Protein AF-A0A7S2EKF1-F1 (afdb_monomer_lite)

pLDDT: mean 72.88, std 24.59, range [23.84, 96.5]

Structure (mmCIF, N/CA/C/O backbone):
data_AF-A0A7S2EKF1-F1
#
_entry.id   AF-A0A7S2EKF1-F1
#
loop_
_atom_site.group_PDB
_atom_site.id
_atom_site.type_symbol
_atom_site.label_atom_id
_atom_site.label_alt_id
_atom_site.label_comp_id
_atom_site.label_asym_id
_atom_site.label_entity_id
_atom_site.label_seq_id
_atom_site.pdbx_PDB_ins_code
_atom_site.Cartn_x
_atom_site.Cartn_y
_atom_site.Cartn_z
_atom_site.occupancy
_atom_site.B_iso_or_equiv
_atom_site.auth_seq_id
_atom_site.auth_comp_id
_atom_site.auth_asym_id
_atom_site.auth_atom_id
_atom_site.pdbx_PDB_model_num
ATOM 1 N N . SER A 1 1 ? 9.593 -34.419 49.706 1.00 43.06 1 SER A N 1
ATOM 2 C CA . SER A 1 1 ? 9.096 -34.828 48.376 1.00 43.06 1 SER A CA 1
ATOM 3 C C . SER A 1 1 ? 7.795 -34.087 48.111 1.00 43.06 1 SER A C 1
ATOM 5 O O . SER A 1 1 ? 6.890 -34.151 48.929 1.00 43.06 1 SER A O 1
ATOM 7 N N . LYS A 1 2 ? 7.747 -33.276 47.048 1.00 35.19 2 LYS A N 1
ATOM 8 C CA . LYS A 1 2 ? 6.575 -32.459 46.681 1.00 35.19 2 LYS A CA 1
ATOM 9 C C . LYS A 1 2 ? 5.417 -33.359 46.216 1.00 35.19 2 LYS A C 1
ATOM 11 O O . LYS A 1 2 ? 5.696 -34.280 45.449 1.00 35.19 2 LYS A O 1
ATOM 16 N N . PRO A 1 3 ? 4.154 -33.085 46.583 1.00 31.55 3 PRO A N 1
ATOM 17 C CA . PRO A 1 3 ? 3.016 -33.652 45.878 1.00 31.55 3 PRO A CA 1
ATOM 18 C C . PRO A 1 3 ? 2.783 -32.886 44.567 1.00 31.55 3 PRO A C 1
ATOM 20 O O . PRO A 1 3 ? 2.912 -31.662 44.499 1.00 31.55 3 PRO A O 1
ATOM 23 N N . GLN A 1 4 ? 2.509 -33.654 43.516 1.00 33.31 4 GLN A N 1
ATOM 24 C CA . GLN A 1 4 ? 2.238 -33.205 42.156 1.00 33.31 4 GLN A CA 1
ATOM 25 C C . GLN A 1 4 ? 0.895 -32.472 42.088 1.00 33.31 4 GLN A C 1
ATOM 27 O O . GLN A 1 4 ? -0.108 -32.967 42.593 1.00 33.31 4 GLN A O 1
ATOM 32 N N . ASN A 1 5 ? 0.881 -31.312 41.432 1.00 31.08 5 ASN A N 1
ATOM 33 C CA . ASN A 1 5 ? -0.335 -30.576 41.116 1.00 31.08 5 ASN A CA 1
ATOM 34 C C . ASN A 1 5 ? -0.678 -30.850 39.643 1.00 31.08 5 ASN A C 1
ATOM 36 O O . ASN A 1 5 ? 0.011 -30.364 38.748 1.00 31.08 5 ASN A O 1
ATOM 40 N N . ASN A 1 6 ? -1.691 -31.685 39.408 1.00 36.31 6 ASN A N 1
ATOM 41 C CA . ASN A 1 6 ? -2.274 -31.936 38.091 1.00 36.31 6 ASN A CA 1
ATOM 42 C C . ASN A 1 6 ? -3.457 -30.978 37.911 1.00 36.31 6 ASN A C 1
ATOM 44 O O . ASN A 1 6 ? -4.503 -31.175 38.527 1.00 36.31 6 ASN A O 1
ATOM 48 N N . SER A 1 7 ? -3.311 -29.970 37.052 1.00 35.47 7 SER A N 1
ATOM 49 C CA . SER A 1 7 ? -4.440 -29.219 36.500 1.00 35.47 7 SER A CA 1
ATOM 50 C C . SER A 1 7 ? -4.580 -29.530 35.002 1.00 35.47 7 SER A C 1
ATOM 52 O O . SER A 1 7 ? -3.576 -29.562 34.282 1.00 35.47 7 SER A O 1
ATOM 54 N N . PRO A 1 8 ? -5.800 -29.804 34.504 1.00 33.09 8 PRO A N 1
ATOM 55 C CA . PRO A 1 8 ? -6.028 -30.063 33.090 1.00 33.09 8 PRO A CA 1
ATOM 56 C C . PRO A 1 8 ? -5.896 -28.769 32.278 1.00 33.09 8 PRO A C 1
ATOM 58 O O . PRO A 1 8 ? -6.446 -27.727 32.632 1.00 33.09 8 PRO A O 1
ATOM 61 N N . LYS A 1 9 ? -5.158 -28.852 31.166 1.00 32.34 9 LYS A N 1
ATOM 62 C CA . LYS A 1 9 ? -5.093 -27.817 30.130 1.00 32.34 9 LYS A CA 1
ATOM 63 C C . LYS A 1 9 ? -6.431 -27.780 29.393 1.00 32.34 9 LYS A C 1
ATOM 65 O O . LYS A 1 9 ? -6.720 -28.686 28.616 1.00 32.34 9 LYS A O 1
ATOM 70 N N . THR A 1 10 ? -7.226 -26.740 29.604 1.00 26.17 10 THR A N 1
ATOM 71 C CA . THR A 1 10 ? -8.417 -26.484 28.786 1.00 26.17 10 THR A CA 1
ATOM 72 C C . THR A 1 10 ? -7.994 -25.668 27.567 1.00 26.17 10 THR A C 1
ATOM 74 O O . THR A 1 10 ? -7.754 -24.468 27.668 1.00 26.17 10 THR A O 1
ATOM 77 N N . SER A 1 11 ? -7.849 -26.329 26.416 1.00 28.30 11 SER A N 1
ATOM 78 C CA . SER A 1 11 ? -7.752 -25.662 25.117 1.00 28.30 11 SER A CA 1
ATOM 79 C C . SER A 1 11 ? -9.134 -25.135 24.739 1.00 28.30 11 SER A C 1
ATOM 81 O O . SER A 1 11 ? -10.057 -25.933 24.565 1.00 28.30 11 SER A O 1
ATOM 83 N N . LEU A 1 12 ? -9.287 -23.821 24.599 1.00 25.20 12 LEU A N 1
ATOM 84 C CA . LEU A 1 12 ? -10.497 -23.238 24.029 1.00 25.20 12 LEU A CA 1
ATOM 85 C C . LEU A 1 12 ? -10.204 -22.833 22.582 1.00 25.20 12 LEU A C 1
ATOM 87 O O . LEU A 1 12 ? -9.578 -21.812 22.315 1.00 25.20 12 LEU A O 1
ATOM 91 N N . PHE A 1 13 ? -10.626 -23.694 21.659 1.00 24.59 13 PHE A N 1
ATOM 92 C CA . PHE A 1 13 ? -10.808 -23.358 20.253 1.00 24.59 13 PHE A CA 1
ATOM 93 C C . PHE A 1 13 ? -11.929 -22.316 20.161 1.00 24.59 13 PHE A C 1
ATOM 95 O O . PHE A 1 13 ? -13.045 -22.579 20.610 1.00 24.59 13 PHE A O 1
ATOM 102 N N . ALA A 1 14 ? -11.646 -21.141 19.600 1.00 25.11 14 ALA A N 1
ATOM 103 C CA . ALA A 1 14 ? -12.682 -20.185 19.229 1.00 25.11 14 ALA A CA 1
ATOM 104 C C . ALA A 1 14 ? -13.126 -20.484 17.793 1.00 25.11 14 ALA A C 1
ATOM 106 O O . ALA A 1 14 ? -12.488 -20.085 16.823 1.00 25.11 14 ALA A O 1
ATOM 107 N N . THR A 1 15 ? -14.215 -21.237 17.674 1.00 23.84 15 THR A N 1
ATOM 108 C CA . THR A 1 15 ? -14.993 -21.376 16.444 1.00 23.84 15 THR A CA 1
ATOM 109 C C . THR A 1 15 ? -15.645 -20.026 16.140 1.00 23.84 15 THR A C 1
ATOM 111 O O . THR A 1 15 ? -16.457 -19.548 16.932 1.00 23.84 15 THR A O 1
ATOM 114 N N . VAL A 1 16 ? -15.305 -19.397 15.013 1.00 27.50 16 VAL A N 1
ATOM 115 C CA . VAL A 1 16 ? -15.990 -18.185 14.541 1.00 27.50 16 VAL A CA 1
ATOM 116 C C . VAL A 1 16 ? -17.349 -18.604 13.977 1.00 27.50 16 VAL A C 1
ATOM 118 O O . VAL A 1 16 ? -17.435 -19.191 12.901 1.00 27.50 16 VAL A O 1
ATOM 121 N N . SER A 1 17 ? -18.422 -18.362 14.737 1.00 28.08 17 SER A N 1
ATOM 122 C CA . SER A 1 17 ? -19.794 -18.602 14.287 1.00 28.08 17 SER A CA 1
ATOM 123 C C . SER A 1 17 ? -20.320 -17.423 13.461 1.00 28.08 17 SER A C 1
ATOM 125 O O . SER A 1 17 ? -20.609 -16.346 13.979 1.00 28.08 17 SER A O 1
ATOM 127 N N . GLU A 1 18 ? -20.451 -17.684 12.170 1.00 30.69 18 GLU A N 1
ATOM 128 C CA . GLU A 1 18 ? -21.419 -17.232 11.162 1.00 30.69 18 GLU A CA 1
ATOM 129 C C . GLU A 1 18 ? -22.693 -16.463 11.618 1.00 30.69 18 GLU A C 1
ATOM 131 O O . GLU A 1 18 ? -23.806 -16.918 11.361 1.00 30.69 18 GLU A O 1
ATOM 136 N N . GLN A 1 19 ? -22.597 -15.283 12.259 1.00 28.48 19 GLN A N 1
ATOM 137 C CA . GLN A 1 19 ? -23.817 -14.525 12.623 1.00 28.48 19 GLN A CA 1
ATOM 138 C C . GLN A 1 19 ? -23.874 -12.999 12.446 1.00 28.48 19 GLN A C 1
ATOM 140 O O . GLN A 1 19 ? -24.921 -12.442 12.757 1.00 28.48 19 GLN A O 1
ATOM 145 N N . HIS A 1 20 ? -22.893 -12.282 11.894 1.00 31.77 20 HIS A N 1
ATOM 146 C CA . HIS A 1 20 ? -23.058 -10.820 11.724 1.00 31.77 20 HIS A CA 1
ATOM 147 C C . HIS A 1 20 ? -22.770 -10.316 10.309 1.00 31.77 20 HIS A C 1
ATOM 149 O O . HIS A 1 20 ? -21.884 -9.506 10.064 1.00 31.77 20 HIS A O 1
ATOM 155 N N . ARG A 1 21 ? -23.617 -10.744 9.368 1.00 35.44 21 ARG A N 1
ATOM 156 C CA . ARG A 1 21 ? -23.908 -9.960 8.164 1.00 35.44 21 ARG A CA 1
ATOM 157 C C . ARG A 1 21 ? -25.049 -9.004 8.507 1.00 35.44 21 ARG A C 1
ATOM 159 O O . ARG A 1 21 ? -26.193 -9.445 8.581 1.00 35.44 21 ARG A O 1
ATOM 166 N N . GLN A 1 22 ? -24.777 -7.711 8.677 1.00 35.44 22 GLN A N 1
ATOM 167 C CA . GLN A 1 22 ? -25.853 -6.718 8.710 1.00 35.44 22 GLN A CA 1
ATOM 168 C C . GLN A 1 22 ? -25.578 -5.567 7.743 1.00 35.44 22 GLN A C 1
ATOM 170 O O . GLN A 1 22 ? -24.654 -4.777 7.899 1.00 35.44 22 GLN A O 1
ATOM 175 N N . TYR A 1 23 ? -26.400 -5.552 6.694 1.00 28.52 23 TYR A N 1
ATOM 176 C CA . TYR A 1 23 ? -26.452 -4.575 5.616 1.00 28.52 23 TYR A CA 1
ATOM 177 C C . TYR A 1 23 ? -26.802 -3.169 6.132 1.00 28.52 23 TYR A C 1
ATOM 179 O O . TYR A 1 23 ? -27.737 -3.004 6.915 1.00 28.52 23 TYR A O 1
ATOM 187 N N . CYS A 1 24 ? -26.108 -2.150 5.616 1.00 28.31 24 CYS A N 1
ATOM 188 C CA . CYS A 1 24 ? -26.492 -0.744 5.748 1.00 28.31 24 CYS A CA 1
ATOM 189 C C . CYS A 1 24 ? -27.764 -0.442 4.941 1.00 28.31 24 CYS A C 1
ATOM 191 O O . CYS A 1 24 ? -27.792 -0.625 3.724 1.00 28.31 24 CYS A O 1
ATOM 193 N N . THR A 1 25 ? -28.785 0.116 5.591 1.00 30.92 25 THR A N 1
ATOM 194 C CA . THR A 1 25 ? -29.895 0.808 4.922 1.00 30.92 25 THR A CA 1
ATOM 195 C C . THR A 1 25 ? -29.610 2.307 4.857 1.00 30.92 25 THR A C 1
ATOM 197 O O . THR A 1 25 ? -29.300 2.939 5.865 1.00 30.92 25 THR A O 1
ATOM 200 N N . THR A 1 26 ? -29.725 2.882 3.664 1.00 37.69 26 THR A N 1
ATOM 201 C CA . THR A 1 26 ? -29.541 4.308 3.359 1.00 37.69 26 THR A CA 1
ATOM 202 C C . THR A 1 26 ? -30.627 5.202 3.960 1.00 37.69 26 THR A C 1
ATOM 204 O O . THR A 1 26 ? -31.800 4.990 3.668 1.00 37.69 26 THR A O 1
ATOM 207 N N . SER A 1 27 ? -30.240 6.289 4.640 1.00 27.48 27 SER A N 1
ATOM 208 C CA . SER A 1 27 ? -30.860 7.612 4.453 1.00 27.48 27 SER A CA 1
ATOM 209 C C . SER A 1 27 ? -30.021 8.737 5.079 1.00 27.48 27 SER A C 1
ATOM 211 O O . SER A 1 27 ? -29.703 8.706 6.259 1.00 27.48 27 SER A O 1
ATOM 213 N N . SER A 1 28 ? -29.752 9.756 4.257 1.00 30.03 28 SER A N 1
ATOM 214 C CA . SER A 1 28 ? -29.451 11.153 4.612 1.00 30.03 28 SER A CA 1
ATOM 215 C C . SER A 1 28 ? -28.108 11.493 5.287 1.00 30.03 28 SER A C 1
ATOM 217 O O . SER A 1 28 ? -27.977 11.540 6.500 1.00 30.03 28 SER A O 1
ATOM 219 N N . LYS A 1 29 ? -27.148 11.873 4.425 1.00 35.25 29 LYS A N 1
ATOM 220 C CA . LYS A 1 29 ? -26.135 12.939 4.598 1.00 35.25 29 LYS A CA 1
ATOM 221 C C . LYS A 1 29 ? -25.512 13.069 5.997 1.00 35.25 29 LYS A C 1
ATOM 223 O O . LYS A 1 29 ? -25.784 14.039 6.691 1.00 35.25 29 LYS A O 1
ATOM 228 N N . ASN A 1 30 ? -24.672 12.100 6.352 1.00 29.23 30 ASN A N 1
ATOM 229 C CA . ASN A 1 30 ? -23.438 12.193 7.149 1.00 29.23 30 ASN A CA 1
ATOM 230 C C . ASN A 1 30 ? -23.125 10.760 7.583 1.00 29.23 30 ASN A C 1
ATOM 232 O O . ASN A 1 30 ? -23.746 10.231 8.500 1.00 29.23 30 ASN A O 1
ATOM 236 N N . ILE A 1 31 ? -22.229 10.090 6.860 1.00 33.94 31 ILE A N 1
ATOM 237 C CA . ILE A 1 31 ? -21.856 8.708 7.167 1.00 33.94 31 ILE A CA 1
ATOM 238 C C . ILE A 1 31 ? -20.902 8.756 8.366 1.00 33.94 31 ILE A C 1
ATOM 240 O O . ILE A 1 31 ? -19.695 8.906 8.207 1.00 33.94 31 ILE A O 1
ATOM 244 N N . CYS A 1 32 ? -21.468 8.683 9.568 1.00 30.42 32 CYS A N 1
ATOM 245 C CA . CYS A 1 32 ? -20.754 8.277 10.770 1.00 30.42 32 CYS A CA 1
ATOM 246 C C . CYS A 1 32 ? -20.881 6.749 10.834 1.00 30.42 32 CYS A C 1
ATOM 248 O O . CYS A 1 32 ? -21.954 6.234 11.147 1.00 30.42 32 CYS A O 1
ATOM 250 N N . LEU A 1 33 ? -19.836 6.014 10.445 1.00 38.12 33 LEU A N 1
ATOM 251 C CA . LEU A 1 33 ? -19.787 4.573 10.696 1.00 38.12 33 LEU A CA 1
ATOM 252 C C . LEU A 1 33 ? -19.358 4.381 12.151 1.00 38.12 33 LEU A C 1
ATOM 254 O O . LEU A 1 33 ? -18.175 4.252 12.449 1.00 38.12 33 LEU A O 1
ATOM 258 N N . GLU A 1 34 ? -20.319 4.415 13.070 1.00 38.09 34 GLU A N 1
ATOM 259 C CA . GLU A 1 34 ? -20.082 3.961 14.438 1.00 38.09 34 GLU A CA 1
ATOM 260 C C . GLU A 1 34 ? -20.078 2.429 14.460 1.00 38.09 34 GLU A C 1
ATOM 262 O O . GLU A 1 34 ? -21.129 1.786 14.503 1.00 38.09 34 GLU A O 1
ATOM 267 N N . TYR A 1 35 ? -18.889 1.827 14.442 1.00 37.44 35 TYR A N 1
ATOM 268 C CA . TYR A 1 35 ? -18.730 0.410 14.757 1.00 37.44 35 TYR A CA 1
ATOM 269 C C . TYR A 1 35 ? -18.875 0.217 16.271 1.00 37.44 35 TYR A C 1
ATOM 271 O O . TYR A 1 35 ? -17.944 0.433 17.042 1.00 37.44 35 TYR A O 1
ATOM 279 N N . HIS A 1 36 ? -20.074 -0.167 16.708 1.00 35.56 36 HIS A N 1
ATOM 280 C CA . HIS A 1 36 ? -20.356 -0.482 18.106 1.00 35.56 36 HIS A CA 1
ATOM 281 C C . HIS A 1 36 ? -20.072 -1.957 18.400 1.00 35.56 36 HIS A C 1
ATOM 283 O O . HIS A 1 36 ? -20.902 -2.825 18.127 1.00 35.56 36 HIS A O 1
ATOM 289 N N . TYR A 1 37 ? -18.930 -2.242 19.024 1.00 37.28 37 TYR A N 1
ATOM 290 C CA . TYR A 1 37 ? -18.706 -3.525 19.690 1.00 37.28 37 TYR A CA 1
ATOM 291 C C . TYR A 1 37 ? -19.376 -3.486 21.074 1.00 37.28 37 TYR A C 1
ATOM 293 O O . TYR A 1 37 ? -19.040 -2.650 21.915 1.00 37.28 37 TYR A O 1
ATOM 301 N N . LYS A 1 38 ? -20.372 -4.348 21.323 1.00 32.66 38 LYS A N 1
ATOM 302 C CA . LYS A 1 38 ? -21.031 -4.440 22.639 1.00 32.66 38 LYS A CA 1
ATOM 303 C C . LYS A 1 38 ? -20.108 -5.147 23.633 1.00 32.66 38 LYS A C 1
ATOM 305 O O . LYS A 1 38 ? -19.986 -6.368 23.593 1.00 32.66 38 LYS A O 1
ATOM 310 N N . LEU A 1 39 ? -19.513 -4.389 24.551 1.00 44.28 39 LEU A N 1
ATOM 311 C CA . LEU A 1 39 ? -18.813 -4.933 25.718 1.00 44.28 39 LEU A CA 1
ATOM 312 C C . LEU A 1 39 ? -19.786 -5.198 26.88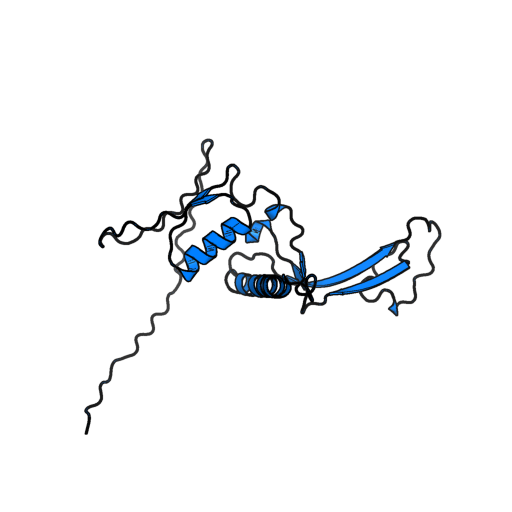4 1.00 44.28 39 LEU A C 1
ATOM 314 O O . LEU A 1 39 ? -20.786 -4.485 27.030 1.00 44.28 39 LEU A O 1
ATOM 318 N N . PRO A 1 40 ? -19.518 -6.225 27.714 1.00 35.12 40 PRO A N 1
ATOM 319 C CA . PRO A 1 40 ? -20.394 -6.612 28.807 1.00 35.12 40 PRO A CA 1
ATOM 320 C C . PRO A 1 40 ? -20.454 -5.521 29.876 1.00 35.12 40 PRO A C 1
ATOM 322 O O . PRO A 1 40 ? -19.455 -4.943 30.307 1.00 35.12 40 PRO A O 1
ATOM 325 N N . THR A 1 41 ? -21.680 -5.239 30.296 1.00 48.62 41 THR A N 1
ATOM 326 C CA . THR A 1 41 ? -22.017 -4.250 31.310 1.00 48.62 41 THR A CA 1
ATOM 327 C C . THR A 1 41 ? -21.516 -4.731 32.666 1.00 48.62 41 THR A C 1
ATOM 329 O O . THR A 1 41 ? -22.117 -5.627 33.239 1.00 48.62 41 THR A O 1
ATOM 332 N N . THR A 1 42 ? -20.392 -4.171 33.120 1.00 53.88 42 THR A N 1
ATOM 333 C CA . THR A 1 42 ? -20.083 -3.677 34.480 1.00 53.88 42 THR A CA 1
ATOM 334 C C . THR A 1 42 ? -18.586 -3.825 34.765 1.00 53.88 42 THR A C 1
ATOM 336 O O . THR A 1 42 ? -18.146 -4.881 35.211 1.00 53.88 42 THR A O 1
ATOM 339 N N . LEU A 1 43 ? -17.807 -2.754 34.580 1.00 42.97 43 LEU A N 1
ATOM 340 C CA . LEU A 1 43 ? -16.574 -2.534 35.342 1.00 42.97 43 LEU A CA 1
ATOM 341 C C . LEU A 1 43 ? -16.186 -1.047 35.301 1.00 42.97 43 LEU A C 1
ATOM 343 O O . LEU A 1 43 ? -16.341 -0.393 34.276 1.00 42.97 43 LEU A O 1
ATOM 347 N N . ASN A 1 44 ? -15.752 -0.539 36.455 1.00 43.19 44 ASN A N 1
ATOM 348 C CA . ASN A 1 44 ? -15.293 0.817 36.775 1.00 43.19 44 ASN A CA 1
ATOM 349 C C . ASN A 1 44 ? -14.929 1.727 35.585 1.00 43.19 44 ASN A C 1
ATOM 351 O O . ASN A 1 44 ? -14.021 1.422 34.816 1.00 43.19 44 ASN A O 1
ATOM 355 N N . MET A 1 45 ? -15.579 2.899 35.514 1.00 41.66 45 MET A N 1
ATOM 356 C CA . MET A 1 45 ? -15.240 3.996 34.599 1.00 41.66 45 MET A CA 1
ATOM 357 C C . MET A 1 45 ? -13.854 4.572 34.926 1.00 41.66 45 MET A C 1
ATOM 359 O O . MET A 1 45 ? -13.723 5.628 35.540 1.00 41.66 45 MET A O 1
ATOM 363 N N . VAL A 1 46 ? -12.803 3.897 34.474 1.00 46.62 46 VAL A N 1
ATOM 364 C CA . VAL A 1 46 ? -11.600 4.598 34.036 1.00 46.62 46 VAL A CA 1
ATOM 365 C C . VAL A 1 46 ? -12.023 5.312 32.759 1.00 46.62 46 VAL A C 1
ATOM 367 O O . VAL A 1 46 ? -12.530 4.671 31.840 1.00 46.62 46 VAL A O 1
ATOM 370 N N . ALA A 1 47 ? -11.927 6.641 32.722 1.00 52.81 47 ALA A N 1
ATOM 371 C CA . ALA A 1 47 ? -12.206 7.395 31.508 1.00 52.81 47 ALA A CA 1
ATOM 372 C C . ALA A 1 47 ? -11.268 6.884 30.404 1.00 52.81 47 ALA A C 1
ATOM 374 O O . ALA A 1 47 ? -10.088 7.227 30.381 1.00 52.81 47 ALA A O 1
ATOM 375 N N . MET A 1 48 ? -11.785 6.008 29.539 1.00 56.12 48 MET A N 1
ATOM 376 C CA . MET A 1 48 ? -11.047 5.479 28.399 1.00 56.12 48 MET A CA 1
ATOM 377 C C . MET A 1 48 ? -10.579 6.669 27.553 1.00 56.12 48 MET A C 1
ATOM 379 O O . MET A 1 48 ? -11.399 7.555 27.266 1.00 56.12 48 MET A O 1
ATOM 383 N N . PRO A 1 49 ? -9.291 6.743 27.173 1.00 59.69 49 PRO A N 1
ATOM 384 C CA . PRO A 1 49 ? -8.819 7.805 26.301 1.00 59.69 49 PRO A CA 1
ATOM 385 C C . PRO A 1 49 ? -9.617 7.761 24.997 1.00 59.69 49 PRO A C 1
ATOM 387 O O . PRO A 1 49 ? -9.669 6.743 24.313 1.00 59.69 49 PRO A O 1
ATOM 390 N N . LYS A 1 50 ? -10.278 8.872 24.666 1.00 79.88 50 LYS A N 1
ATOM 391 C CA . LYS A 1 50 ? -11.009 9.018 23.405 1.00 79.88 50 LYS A CA 1
ATOM 392 C C . LYS A 1 50 ? -10.006 9.377 22.315 1.00 79.88 50 LYS A C 1
ATOM 394 O O . LYS A 1 50 ? -9.640 10.543 22.186 1.00 79.88 50 LYS A O 1
ATOM 399 N N . ILE A 1 51 ? -9.536 8.383 21.566 1.00 92.00 51 ILE A N 1
ATOM 400 C CA . ILE A 1 51 ? -8.651 8.614 20.422 1.00 92.00 51 ILE A CA 1
ATOM 401 C C . ILE A 1 51 ? -9.510 8.947 19.204 1.00 92.00 51 ILE A C 1
ATOM 403 O O . ILE A 1 51 ? -10.375 8.168 18.808 1.00 92.00 51 ILE A O 1
ATOM 407 N N . VAL A 1 52 ? -9.255 10.109 18.606 1.00 93.38 52 VAL A N 1
ATOM 408 C CA . VAL A 1 52 ? -9.896 10.541 17.361 1.00 93.38 52 VAL A CA 1
ATOM 409 C C . VAL A 1 52 ? -8.827 10.663 16.287 1.00 93.38 52 VAL A C 1
ATOM 411 O O . VAL A 1 52 ? -7.826 11.350 16.486 1.00 93.38 52 VAL A O 1
ATOM 414 N N . ILE A 1 53 ? -9.046 10.015 15.146 1.00 94.44 53 ILE A N 1
ATOM 415 C CA . ILE A 1 53 ? -8.143 10.061 13.995 1.00 94.44 53 ILE A CA 1
ATOM 416 C C . ILE A 1 53 ? -8.837 10.797 12.861 1.00 94.44 53 ILE A C 1
ATOM 418 O O . ILE A 1 53 ? -9.910 10.398 12.416 1.00 94.44 53 ILE A O 1
ATOM 422 N N . ALA A 1 54 ? -8.209 11.870 12.387 1.00 94.06 54 ALA A N 1
ATOM 423 C CA . ALA A 1 54 ? -8.699 12.649 11.261 1.00 94.06 54 ALA A CA 1
ATOM 424 C C . ALA A 1 54 ? -8.040 12.188 9.953 1.00 94.06 54 ALA A C 1
ATOM 426 O O . ALA A 1 54 ? -6.842 12.382 9.752 1.00 94.06 54 ALA A O 1
ATOM 427 N N . GLY A 1 55 ? -8.845 11.617 9.058 1.00 92.69 55 GLY A N 1
ATOM 428 C CA . GLY A 1 55 ? -8.456 11.176 7.721 1.00 92.69 55 GLY A CA 1
ATOM 429 C C . GLY A 1 55 ? -8.662 9.677 7.521 1.00 92.69 55 GLY A C 1
ATOM 430 O O . GLY A 1 55 ? -7.903 8.865 8.034 1.00 92.69 55 GLY A O 1
ATOM 431 N N . GLY A 1 56 ? -9.637 9.309 6.696 1.00 92.56 56 GLY A N 1
ATOM 432 C CA . GLY A 1 56 ? -10.030 7.928 6.398 1.00 92.56 56 GLY A CA 1
ATOM 433 C C . GLY A 1 56 ? -9.219 7.283 5.274 1.00 92.56 56 GLY A C 1
ATOM 434 O O . GLY A 1 56 ? -9.695 6.357 4.628 1.00 92.56 56 GLY A O 1
ATOM 435 N N . GLY A 1 57 ? -8.032 7.808 4.966 1.00 94.19 57 GLY A N 1
ATOM 436 C CA . GLY A 1 57 ? -7.102 7.195 4.015 1.00 94.19 57 GLY A CA 1
ATOM 437 C C . GLY A 1 57 ? -6.249 6.102 4.661 1.00 94.19 57 GLY A C 1
ATOM 438 O O . GLY A 1 57 ? -6.348 5.870 5.862 1.00 94.19 57 GLY A O 1
ATOM 439 N N . ILE A 1 58 ? -5.340 5.514 3.875 1.00 93.69 58 ILE A N 1
ATOM 440 C CA . ILE A 1 58 ? -4.512 4.368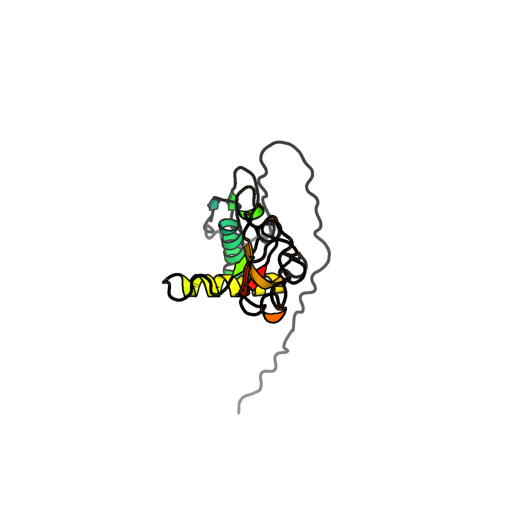 4.298 1.00 93.69 58 ILE A CA 1
ATOM 441 C C . ILE A 1 58 ? -3.766 4.606 5.615 1.00 93.69 58 ILE A C 1
ATOM 443 O O . ILE A 1 58 ? -3.640 3.706 6.429 1.00 93.69 58 ILE A O 1
ATOM 447 N N . ILE A 1 59 ? -3.292 5.829 5.861 1.00 94.00 59 ILE A N 1
ATOM 448 C CA . ILE A 1 59 ? -2.579 6.145 7.102 1.00 94.00 59 ILE A CA 1
ATOM 449 C C . ILE A 1 59 ? -3.521 6.070 8.307 1.00 94.00 59 ILE A C 1
ATOM 451 O O . ILE A 1 59 ? -3.192 5.429 9.299 1.00 94.00 59 ILE A O 1
ATOM 455 N N . GLY A 1 60 ? -4.696 6.698 8.228 1.00 94.19 60 GLY A N 1
ATOM 456 C CA . GLY A 1 60 ? -5.636 6.722 9.346 1.00 94.19 60 GLY A CA 1
ATOM 457 C C . GLY A 1 60 ? -6.288 5.368 9.600 1.00 94.19 60 GLY A C 1
ATOM 458 O O . GLY A 1 60 ? -6.424 4.972 10.757 1.00 94.19 60 GLY A O 1
ATOM 459 N N . THR A 1 61 ? -6.629 4.630 8.541 1.00 93.69 61 THR A N 1
ATOM 460 C CA . THR A 1 61 ? -7.159 3.264 8.660 1.00 93.69 61 THR A CA 1
ATOM 461 C C . THR A 1 61 ? -6.117 2.324 9.258 1.00 93.69 61 THR A C 1
ATOM 463 O O . THR A 1 61 ? -6.436 1.622 10.210 1.00 93.69 61 THR A O 1
ATOM 466 N N . SER A 1 62 ? -4.852 2.385 8.821 1.00 93.31 62 SER A N 1
ATOM 467 C CA . SER A 1 62 ? -3.776 1.572 9.405 1.00 93.31 62 SER A CA 1
ATOM 468 C C . SER A 1 62 ? -3.530 1.894 10.877 1.00 93.31 62 SER A C 1
ATOM 470 O O . SER A 1 62 ? -3.422 0.979 11.687 1.00 93.31 62 SER A O 1
ATOM 472 N N . ILE A 1 63 ? -3.483 3.174 11.264 1.00 94.44 63 ILE A N 1
ATOM 473 C CA . ILE A 1 63 ? -3.323 3.540 12.681 1.00 94.44 63 ILE A CA 1
ATOM 474 C C . ILE A 1 63 ? -4.508 3.011 13.499 1.00 94.44 63 ILE A C 1
ATOM 476 O O . ILE A 1 63 ? -4.303 2.435 14.564 1.00 94.44 63 ILE A O 1
ATOM 480 N N . SER A 1 64 ? -5.736 3.173 12.996 1.00 93.56 64 SER A N 1
ATOM 481 C CA . SER A 1 64 ? -6.942 2.685 13.679 1.00 93.56 64 SER A CA 1
ATOM 482 C C . SER A 1 64 ? -6.900 1.164 13.857 1.00 93.56 64 SER A C 1
ATOM 484 O O . SER A 1 64 ? -7.173 0.670 14.947 1.00 93.56 64 SER A O 1
ATOM 486 N N . TYR A 1 65 ? -6.493 0.442 12.809 1.00 91.81 65 TYR A N 1
ATOM 487 C CA . TYR A 1 65 ? -6.338 -1.009 12.803 1.00 91.81 65 TYR A CA 1
ATOM 488 C C . TYR A 1 65 ? -5.325 -1.482 13.852 1.00 91.81 65 TYR A C 1
ATOM 490 O O . TYR A 1 65 ? -5.661 -2.314 14.692 1.00 91.81 65 TYR A O 1
ATOM 498 N N . PHE A 1 66 ? -4.110 -0.922 13.871 1.00 92.44 66 PHE A N 1
ATOM 499 C CA . PHE A 1 66 ? -3.081 -1.338 14.832 1.00 92.44 66 PHE A CA 1
ATOM 500 C C . PHE A 1 66 ? -3.416 -0.940 16.274 1.00 92.44 66 PHE A C 1
ATOM 502 O O . PHE A 1 66 ? -3.157 -1.716 17.189 1.00 92.44 66 PHE A O 1
ATOM 509 N N . LEU A 1 67 ? -4.062 0.210 16.497 1.00 93.00 67 LEU A N 1
ATOM 510 C CA . LEU A 1 67 ? -4.539 0.591 17.832 1.00 93.00 67 LEU A CA 1
ATOM 511 C C . LEU A 1 67 ? -5.623 -0.357 18.357 1.00 93.00 67 LEU A C 1
ATOM 513 O O . LEU A 1 67 ? -5.593 -0.734 19.530 1.00 93.00 67 LEU A O 1
ATOM 517 N N . ALA A 1 68 ?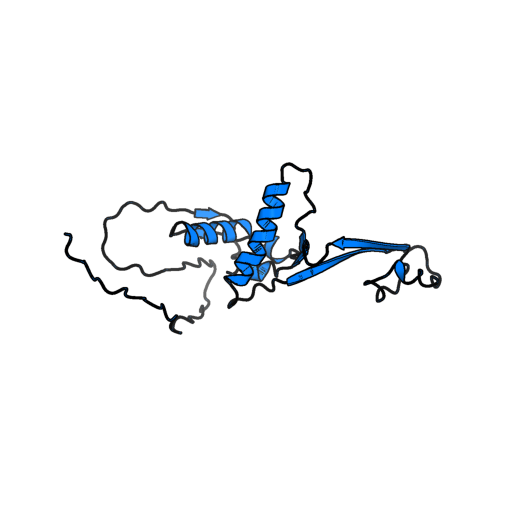 -6.561 -0.760 17.501 1.00 90.56 68 ALA A N 1
ATOM 518 C CA . ALA A 1 68 ? -7.584 -1.728 17.871 1.00 90.56 68 ALA A CA 1
ATOM 519 C C . ALA A 1 68 ? -6.971 -3.116 18.122 1.00 90.56 68 ALA A C 1
ATOM 521 O O . ALA A 1 68 ? -7.276 -3.754 19.124 1.00 90.56 68 ALA A O 1
ATOM 522 N N . LYS A 1 69 ? -6.066 -3.564 17.245 1.00 88.81 69 LYS A N 1
ATOM 523 C CA . LYS A 1 69 ? -5.476 -4.907 17.288 1.00 88.81 69 LYS A CA 1
ATOM 524 C C . LYS A 1 69 ? -4.474 -5.107 18.426 1.00 88.81 69 LYS A C 1
ATOM 526 O O . LYS A 1 69 ? -4.516 -6.132 19.098 1.00 88.81 69 LYS A O 1
ATOM 531 N N . GLU A 1 70 ? -3.544 -4.175 18.619 1.00 91.19 70 GLU A N 1
ATOM 532 C CA . GLU A 1 70 ? -2.417 -4.359 19.547 1.00 91.19 70 GLU A CA 1
ATOM 533 C C . GLU A 1 70 ? -2.702 -3.815 20.947 1.00 91.19 70 GLU A C 1
ATOM 535 O O . GLU A 1 70 ? -2.103 -4.264 21.926 1.00 91.19 70 GLU A O 1
ATOM 540 N N . HIS A 1 71 ? -3.620 -2.853 21.052 1.00 89.25 71 HIS A N 1
ATOM 541 C CA . HIS A 1 71 ? -3.875 -2.122 22.291 1.00 89.25 71 HIS A CA 1
ATOM 542 C C . HIS A 1 71 ? -5.332 -2.185 22.759 1.00 89.25 71 HIS A C 1
ATOM 544 O O . HIS A 1 71 ? -5.661 -1.497 23.726 1.00 89.25 71 HIS A O 1
ATOM 550 N N . ASP A 1 72 ? -6.199 -2.957 22.086 1.00 87.19 72 ASP A N 1
ATOM 551 C CA . ASP A 1 72 ? -7.637 -3.089 22.395 1.00 87.19 72 ASP A CA 1
ATOM 552 C C . ASP A 1 72 ? -8.314 -1.723 22.627 1.00 87.19 72 ASP A C 1
ATOM 554 O O . ASP A 1 72 ? -9.134 -1.518 23.524 1.00 87.19 72 ASP A O 1
ATOM 558 N N . THR A 1 73 ? -7.880 -0.719 21.857 1.00 88.56 73 THR A N 1
ATOM 559 C CA . THR A 1 73 ? -8.278 0.670 22.068 1.00 88.56 73 THR A CA 1
ATOM 560 C C . THR A 1 73 ? -9.364 1.064 21.082 1.00 88.56 73 THR A C 1
ATOM 562 O O . THR A 1 73 ? -9.209 0.930 19.869 1.00 88.56 73 THR A O 1
ATOM 565 N N . SER A 1 74 ? -10.462 1.616 21.602 1.00 87.69 74 SER A N 1
ATOM 566 C CA . SER A 1 74 ? -11.522 2.178 20.768 1.00 87.69 74 SER A CA 1
ATOM 567 C C . SER A 1 74 ? -11.076 3.503 20.148 1.00 87.69 74 SER A C 1
ATOM 569 O O . SER A 1 74 ? -10.660 4.429 20.851 1.00 87.69 74 SER A O 1
ATOM 571 N N . VAL A 1 75 ? -11.186 3.593 18.825 1.00 90.94 75 VAL A N 1
ATOM 572 C CA . VAL A 1 75 ? -10.795 4.763 18.038 1.00 90.94 75 VAL A CA 1
ATOM 573 C C . VAL A 1 75 ? -11.990 5.265 17.238 1.00 90.94 75 VAL A C 1
ATOM 575 O O . VAL A 1 75 ? -12.727 4.486 16.639 1.00 90.94 75 VAL A O 1
ATOM 578 N N . THR A 1 76 ? -12.172 6.583 17.190 1.00 91.75 76 THR A N 1
ATOM 579 C CA . THR A 1 76 ? -13.119 7.228 16.277 1.00 91.75 76 THR A CA 1
ATOM 580 C C . THR A 1 76 ? -12.372 7.750 15.053 1.00 91.75 76 THR A C 1
ATOM 582 O O . THR A 1 76 ? -11.637 8.734 15.140 1.00 91.75 76 THR A O 1
ATOM 585 N N . LEU A 1 77 ? -12.564 7.101 13.904 1.00 91.56 77 LEU A N 1
ATOM 586 C CA . LEU A 1 77 ? -12.021 7.545 12.622 1.00 91.56 77 LEU A CA 1
ATOM 587 C C . LEU A 1 77 ? -13.009 8.502 11.945 1.00 91.56 77 LEU A C 1
ATOM 589 O O . LEU A 1 77 ? -14.157 8.139 11.696 1.00 91.56 77 LEU A O 1
ATOM 593 N N . ILE A 1 78 ? -12.564 9.720 11.636 1.00 92.56 78 ILE A N 1
ATOM 594 C CA . ILE A 1 78 ? -13.383 10.741 10.977 1.00 92.56 78 ILE A CA 1
ATOM 595 C C . ILE A 1 78 ? -12.789 11.126 9.623 1.00 92.56 78 ILE A C 1
ATOM 597 O O . ILE A 1 78 ? -11.604 11.426 9.504 1.00 92.56 78 ILE A O 1
ATOM 601 N N . ASP A 1 79 ? -13.631 11.170 8.595 1.00 91.81 79 ASP A N 1
ATOM 602 C CA . ASP A 1 79 ? -13.286 11.709 7.281 1.00 91.81 79 ASP A CA 1
ATOM 603 C C . ASP A 1 79 ? -14.517 12.390 6.670 1.00 91.81 79 ASP A C 1
ATOM 605 O O . ASP A 1 79 ? -15.607 11.816 6.718 1.00 91.81 79 ASP A O 1
ATOM 609 N N . PRO A 1 80 ? -14.388 13.586 6.069 1.00 89.81 80 PRO A N 1
ATOM 610 C CA . PRO A 1 80 ? -15.525 14.279 5.461 1.00 89.81 80 PRO A CA 1
ATOM 611 C C . PRO A 1 80 ? -16.186 13.515 4.301 1.00 89.81 80 PRO A C 1
ATOM 613 O O . PRO A 1 80 ? -17.317 13.833 3.936 1.00 89.81 80 PRO A O 1
ATOM 616 N N . LYS A 1 81 ? -15.491 12.557 3.675 1.00 90.06 81 LYS A N 1
ATOM 617 C CA . LYS A 1 81 ? -15.946 11.834 2.477 1.00 90.06 81 LYS A CA 1
ATOM 618 C C . LYS A 1 81 ? -16.041 10.314 2.660 1.00 90.06 81 LYS A C 1
ATOM 620 O O . LYS A 1 81 ? -16.514 9.647 1.743 1.00 90.06 81 LYS A O 1
ATOM 625 N N . GLY A 1 82 ? -15.636 9.777 3.810 1.00 88.75 82 GLY A N 1
ATOM 626 C CA . GLY A 1 82 ? -15.685 8.345 4.126 1.00 88.75 82 GLY A CA 1
ATOM 627 C C . GLY A 1 82 ? -14.320 7.658 4.043 1.00 88.75 82 GLY A C 1
ATOM 628 O O . GLY A 1 82 ? -13.285 8.306 4.160 1.00 88.75 82 GLY A O 1
ATOM 629 N N . ILE A 1 83 ? -14.317 6.337 3.863 1.00 90.06 83 ILE A N 1
ATOM 630 C CA . ILE A 1 83 ? -13.088 5.533 3.808 1.00 90.06 83 ILE A CA 1
ATOM 631 C C . ILE A 1 83 ? -12.466 5.586 2.408 1.00 90.06 83 ILE A C 1
ATOM 633 O O . ILE A 1 83 ? -13.152 5.496 1.391 1.00 90.06 83 ILE A O 1
ATOM 637 N N . ALA A 1 84 ? -11.148 5.775 2.368 1.00 88.44 84 ALA A N 1
ATOM 638 C CA . ALA A 1 84 ? -10.309 5.915 1.182 1.00 88.44 84 ALA A CA 1
ATOM 639 C C . ALA A 1 84 ? -10.854 6.846 0.073 1.00 88.44 84 ALA A C 1
ATOM 641 O O . ALA A 1 84 ? -10.809 6.490 -1.107 1.00 88.44 84 ALA A O 1
ATOM 642 N N . PRO A 1 85 ? -11.312 8.075 0.364 1.00 83.06 85 PRO A N 1
ATOM 643 C CA . PRO A 1 85 ? -11.999 8.905 -0.629 1.00 83.06 85 PRO A CA 1
ATOM 644 C C . PRO A 1 85 ? -11.044 9.639 -1.586 1.00 83.06 85 PRO A C 1
ATOM 646 O O . PRO A 1 85 ? -11.479 10.259 -2.561 1.00 83.06 85 PRO A O 1
ATOM 649 N N . GLY A 1 86 ? -9.744 9.629 -1.282 1.00 88.19 86 GLY A N 1
ATOM 650 C CA . GLY A 1 86 ? -8.726 10.453 -1.929 1.00 88.19 86 GLY A CA 1
ATOM 651 C C . GLY A 1 86 ? -7.609 9.649 -2.591 1.00 88.19 86 GLY A C 1
ATOM 652 O O . GLY A 1 86 ? -7.852 8.682 -3.307 1.00 88.19 86 GLY A O 1
ATOM 653 N N . ALA A 1 87 ? -6.368 10.083 -2.360 1.00 88.81 87 ALA A N 1
ATOM 654 C CA . ALA A 1 87 ? -5.176 9.506 -2.980 1.00 88.81 87 ALA A CA 1
ATOM 655 C C . ALA A 1 87 ? -5.029 7.998 -2.716 1.00 88.81 87 ALA A C 1
ATOM 657 O O . ALA A 1 87 ? -4.631 7.265 -3.615 1.00 88.81 87 ALA A O 1
ATOM 658 N N . SER A 1 88 ? -5.400 7.528 -1.520 1.00 89.88 88 SER A N 1
ATOM 659 C CA . SER A 1 88 ? -5.218 6.129 -1.127 1.00 89.88 88 SER A CA 1
ATOM 660 C C . SER A 1 88 ? -5.968 5.145 -2.021 1.00 89.88 88 SER A C 1
ATOM 662 O O . SER A 1 88 ? -5.361 4.174 -2.434 1.00 89.88 88 SER A O 1
ATOM 664 N N . SER A 1 89 ? -7.229 5.387 -2.398 1.00 88.75 89 SER A N 1
ATOM 665 C CA . SER A 1 89 ? -7.964 4.453 -3.275 1.00 88.75 89 SER A CA 1
ATOM 666 C C . SER A 1 89 ? -7.558 4.532 -4.743 1.00 88.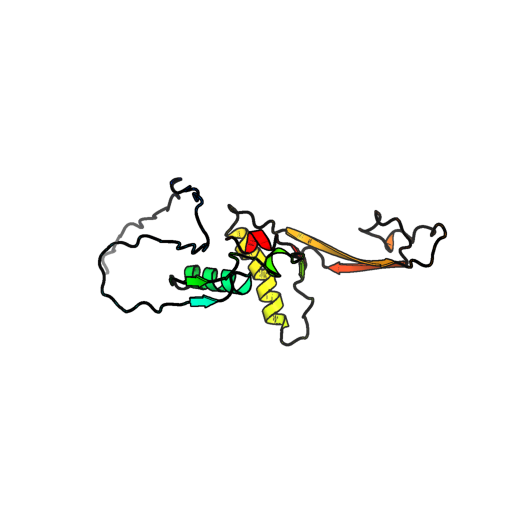75 89 SER A C 1
ATOM 668 O O . SER A 1 89 ? -7.787 3.582 -5.487 1.00 88.75 89 SER A O 1
ATOM 670 N N . LYS A 1 90 ? -6.975 5.661 -5.160 1.00 91.06 90 LYS A N 1
ATOM 671 C CA . LYS A 1 90 ? -6.563 5.934 -6.546 1.00 91.06 90 LYS A CA 1
ATOM 672 C C . LYS A 1 90 ? -5.092 5.624 -6.812 1.00 91.06 90 LYS A C 1
ATOM 674 O O . LYS A 1 90 ? -4.620 5.842 -7.925 1.00 91.06 90 LYS A O 1
ATOM 679 N N . ALA A 1 91 ? -4.359 5.173 -5.798 1.00 91.75 91 ALA A N 1
ATOM 680 C CA . ALA A 1 91 ? -2.975 4.765 -5.957 1.00 91.75 91 ALA A CA 1
ATOM 681 C C . ALA A 1 91 ? -2.874 3.545 -6.888 1.00 91.75 91 ALA A C 1
ATOM 683 O O . ALA A 1 91 ? -3.819 2.773 -7.034 1.00 91.75 91 ALA A O 1
ATOM 684 N N . GLY A 1 92 ? -1.700 3.345 -7.490 1.00 90.94 92 GLY A N 1
ATOM 685 C CA . GLY A 1 92 ? -1.427 2.152 -8.297 1.00 90.94 92 GLY A CA 1
ATOM 686 C C . GLY A 1 92 ? -1.219 0.883 -7.465 1.00 90.94 92 GLY A C 1
ATOM 687 O O . GLY A 1 92 ? -1.188 -0.205 -8.023 1.00 90.94 92 GLY A O 1
ATOM 688 N N . GLY A 1 93 ? -1.041 1.004 -6.144 1.00 93.50 93 GLY A N 1
ATOM 689 C CA . GLY A 1 93 ? -0.871 -0.134 -5.232 1.00 93.50 93 GLY A CA 1
ATOM 690 C C . GLY A 1 93 ? 0.445 -0.892 -5.362 1.00 93.50 93 GLY A C 1
ATOM 691 O O . GLY A 1 93 ? 0.592 -1.945 -4.757 1.00 93.50 93 GLY A O 1
ATOM 692 N N . PHE A 1 94 ? 1.382 -0.374 -6.150 1.00 94.75 94 PHE A N 1
ATOM 693 C CA . PHE A 1 94 ? 2.704 -0.953 -6.332 1.00 94.75 94 PHE A CA 1
ATOM 694 C C . PHE A 1 94 ? 3.569 -0.746 -5.084 1.00 94.75 94 PHE A C 1
ATOM 696 O O . PHE A 1 94 ? 3.655 0.367 -4.561 1.00 94.75 94 PHE A O 1
ATOM 703 N N . LEU A 1 95 ? 4.217 -1.817 -4.640 1.00 94.69 95 LEU A N 1
ATOM 704 C CA . LEU A 1 95 ? 5.095 -1.858 -3.482 1.00 94.69 95 LEU A CA 1
ATOM 705 C C . LEU A 1 95 ? 6.483 -2.298 -3.942 1.00 94.69 95 LEU A C 1
ATOM 707 O O . LEU A 1 95 ? 6.629 -3.319 -4.616 1.00 94.69 95 LEU A O 1
ATOM 711 N N . ALA A 1 96 ? 7.502 -1.548 -3.537 1.00 94.12 96 ALA A N 1
ATOM 712 C CA . ALA A 1 96 ? 8.890 -1.904 -3.772 1.00 94.12 96 ALA A CA 1
ATOM 713 C C . ALA A 1 96 ? 9.680 -1.799 -2.479 1.00 94.12 96 ALA A C 1
ATOM 715 O O . ALA A 1 96 ? 9.760 -0.736 -1.872 1.00 94.12 96 ALA A O 1
ATOM 716 N N . ARG A 1 97 ? 10.286 -2.912 -2.080 1.00 94.19 97 ARG A N 1
ATOM 717 C CA . ARG A 1 97 ? 11.009 -3.032 -0.815 1.00 94.19 97 ARG A CA 1
ATOM 718 C C . ARG A 1 97 ? 12.272 -2.164 -0.777 1.00 94.19 97 ARG A C 1
ATOM 720 O O . ARG A 1 97 ? 12.553 -1.552 0.244 1.00 94.19 97 ARG A O 1
ATOM 727 N N . GLN A 1 98 ? 12.981 -2.095 -1.905 1.00 91.44 98 GLN A N 1
ATOM 728 C CA . GLN A 1 98 ? 14.364 -1.599 -2.008 1.00 91.44 98 GLN A CA 1
ATOM 729 C C . GLN A 1 98 ? 14.520 -0.198 -2.631 1.00 91.44 98 GLN A C 1
ATOM 731 O O . GLN A 1 98 ? 15.620 0.312 -2.802 1.00 91.44 98 GLN A O 1
ATOM 736 N N . TRP A 1 99 ? 13.427 0.473 -3.016 1.00 89.94 99 TRP A N 1
ATOM 737 C CA . TRP A 1 99 ? 13.508 1.760 -3.741 1.00 89.94 99 TRP A CA 1
ATOM 738 C C . TRP A 1 99 ? 13.999 2.940 -2.890 1.00 89.94 99 TRP A C 1
ATOM 740 O O . TRP A 1 99 ? 14.198 4.045 -3.403 1.00 89.94 99 TRP A O 1
ATOM 750 N N . ARG A 1 100 ? 14.152 2.726 -1.583 1.00 91.62 100 ARG A N 1
ATOM 751 C CA . ARG A 1 100 ? 14.619 3.716 -0.608 1.00 91.62 100 ARG A CA 1
ATOM 752 C C . ARG A 1 100 ? 15.859 3.245 0.152 1.00 91.62 100 ARG A C 1
ATOM 754 O O . ARG A 1 100 ? 16.159 3.855 1.180 1.00 91.62 100 ARG A O 1
ATOM 761 N N . ASP A 1 101 ? 16.544 2.218 -0.343 1.00 91.69 101 ASP A N 1
ATOM 762 C CA . ASP A 1 101 ? 17.808 1.743 0.221 1.00 91.69 101 ASP A CA 1
ATOM 763 C C . ASP A 1 101 ? 18.865 2.862 0.211 1.00 91.69 101 ASP A C 1
ATOM 765 O O . ASP A 1 101 ? 18.775 3.814 -0.572 1.00 91.69 101 ASP A O 1
ATOM 769 N N . ASP A 1 102 ? 19.812 2.792 1.146 1.00 94.81 102 ASP A N 1
ATOM 770 C CA . ASP A 1 102 ? 20.847 3.803 1.402 1.00 94.81 102 ASP A CA 1
ATOM 771 C C . ASP A 1 102 ? 20.293 5.181 1.814 1.00 94.81 102 ASP A C 1
ATOM 773 O O . ASP A 1 102 ? 20.978 6.209 1.749 1.00 94.81 102 ASP A O 1
ATOM 777 N N . THR A 1 103 ? 19.039 5.232 2.272 1.00 94.56 103 THR A N 1
ATOM 778 C CA . THR A 1 103 ? 18.429 6.453 2.809 1.00 94.56 103 THR A CA 1
ATOM 779 C C . THR A 1 103 ? 17.987 6.262 4.256 1.00 94.56 103 THR A C 1
ATOM 781 O O . THR A 1 103 ? 17.667 5.149 4.664 1.00 94.56 103 THR A O 1
ATOM 784 N N . PRO A 1 104 ? 17.843 7.343 5.046 1.00 96.31 104 PRO A N 1
ATOM 785 C CA . PRO A 1 104 ? 17.310 7.242 6.409 1.00 96.31 104 PRO A CA 1
ATOM 786 C C . PRO A 1 104 ? 15.905 6.618 6.501 1.00 96.31 104 PRO A C 1
ATOM 788 O O . PRO A 1 104 ? 15.459 6.266 7.589 1.00 96.31 104 PRO A O 1
ATOM 791 N N . LEU A 1 105 ? 15.190 6.509 5.374 1.00 94.56 105 LEU A N 1
ATOM 792 C CA . LEU A 1 105 ? 13.856 5.918 5.288 1.00 94.56 105 LEU A CA 1
ATOM 793 C C . LEU A 1 105 ? 13.874 4.425 4.940 1.00 94.56 105 LEU A C 1
ATOM 795 O O . LEU A 1 105 ? 12.807 3.815 4.945 1.00 94.56 105 LEU A O 1
ATOM 799 N N . GLU A 1 106 ? 15.038 3.839 4.645 1.00 94.25 106 GLU A N 1
ATOM 800 C CA . GLU A 1 106 ? 15.177 2.424 4.288 1.00 94.25 106 GLU A CA 1
ATOM 801 C C . GLU A 1 106 ? 14.486 1.491 5.299 1.00 94.25 106 GLU A C 1
ATOM 803 O O . GLU A 1 106 ? 13.622 0.718 4.872 1.00 94.25 106 GLU A O 1
ATOM 808 N N . PRO A 1 107 ? 14.727 1.595 6.627 1.00 95.31 107 PRO A N 1
ATOM 809 C CA . PRO A 1 107 ? 14.120 0.665 7.580 1.00 95.31 107 PRO A CA 1
ATOM 810 C C . PRO A 1 107 ? 12.593 0.754 7.584 1.00 95.31 107 PRO A C 1
ATOM 812 O O . PRO A 1 107 ? 11.901 -0.255 7.683 1.00 95.31 107 PRO A O 1
ATOM 815 N N . MET A 1 108 ? 12.057 1.969 7.432 1.00 94.00 108 MET A N 1
ATOM 816 C CA . MET A 1 108 ? 10.616 2.202 7.353 1.00 94.00 108 MET A CA 1
ATOM 817 C C . MET A 1 108 ? 10.028 1.608 6.069 1.00 94.00 108 MET A C 1
ATOM 819 O O . MET A 1 108 ? 8.927 1.062 6.094 1.00 94.00 108 MET A O 1
ATOM 823 N N . HIS A 1 109 ? 10.740 1.716 4.947 1.00 93.06 109 HIS A N 1
ATOM 824 C CA . HIS A 1 109 ? 10.271 1.216 3.659 1.00 93.06 109 HIS A CA 1
ATOM 825 C C . HIS A 1 109 ? 10.245 -0.314 3.621 1.00 93.06 109 HIS A C 1
ATOM 827 O O . HIS A 1 109 ? 9.237 -0.899 3.224 1.00 93.06 109 HIS A O 1
ATOM 833 N N . GLN A 1 110 ? 11.310 -0.952 4.114 1.00 94.88 110 GLN A N 1
ATOM 834 C CA . GLN A 1 110 ? 11.393 -2.406 4.229 1.00 94.88 110 GLN A CA 1
ATOM 835 C C . GLN A 1 110 ? 10.341 -2.946 5.205 1.00 94.88 110 GLN A C 1
ATOM 837 O O . GLN A 1 110 ? 9.598 -3.859 4.853 1.00 94.88 110 GLN A O 1
ATOM 842 N N . LEU A 1 111 ? 10.194 -2.319 6.380 1.00 94.69 111 LEU A N 1
ATOM 843 C CA . LEU A 1 111 ? 9.150 -2.680 7.342 1.00 94.69 111 LEU A CA 1
ATOM 844 C C . LEU A 1 111 ? 7.753 -2.554 6.731 1.00 94.69 111 LEU A C 1
ATOM 846 O O . LEU A 1 111 ? 6.935 -3.458 6.873 1.00 94.69 111 LEU A O 1
ATOM 850 N N . GLY A 1 112 ? 7.480 -1.437 6.050 1.00 93.69 112 GLY A N 1
ATOM 851 C CA . GLY A 1 112 ? 6.206 -1.204 5.383 1.00 93.69 112 GLY A CA 1
ATOM 852 C C . GLY A 1 112 ? 5.911 -2.289 4.355 1.00 93.69 112 GLY A C 1
ATOM 853 O O . GLY A 1 112 ? 4.813 -2.830 4.353 1.00 93.69 112 GLY A O 1
ATOM 854 N N . PHE A 1 113 ? 6.883 -2.654 3.522 1.00 95.31 113 PHE A N 1
ATOM 855 C CA . PHE A 1 113 ? 6.733 -3.720 2.534 1.00 95.31 113 PHE A CA 1
ATOM 856 C C . PHE A 1 113 ? 6.401 -5.074 3.179 1.00 95.31 113 PHE A C 1
ATOM 858 O O . PHE A 1 113 ? 5.393 -5.686 2.825 1.00 95.31 113 PHE A O 1
ATOM 865 N N . ASP A 1 114 ? 7.196 -5.495 4.165 1.00 94.94 114 ASP A N 1
ATOM 866 C CA . ASP A 1 114 ? 7.027 -6.780 4.853 1.00 94.94 114 ASP A CA 1
ATOM 867 C C . ASP A 1 114 ? 5.687 -6.835 5.622 1.00 94.94 114 ASP A C 1
ATOM 869 O O . ASP A 1 114 ? 5.082 -7.895 5.786 1.00 94.94 114 ASP A O 1
ATOM 873 N N . LEU A 1 115 ? 5.183 -5.686 6.084 1.00 94.62 115 LEU A N 1
ATOM 874 C CA . LEU A 1 115 ? 3.902 -5.588 6.782 1.00 94.62 115 LEU A CA 1
ATOM 875 C C . LEU A 1 115 ? 2.698 -5.848 5.869 1.00 94.62 115 LEU A C 1
ATOM 877 O O . LEU A 1 115 ? 1.720 -6.434 6.325 1.00 94.62 115 LEU A O 1
ATOM 881 N N . HIS A 1 116 ? 2.751 -5.449 4.594 1.00 94.12 116 HIS A N 1
ATOM 882 C CA . HIS A 1 116 ? 1.633 -5.678 3.668 1.00 94.12 116 HIS A CA 1
ATOM 883 C C . HIS A 1 116 ? 1.395 -7.170 3.416 1.00 94.12 116 HIS A C 1
ATOM 885 O O . HIS A 1 116 ? 0.246 -7.573 3.269 1.00 94.12 116 HIS A O 1
ATOM 891 N N . GLU A 1 117 ? 2.458 -7.978 3.398 1.00 93.25 117 GLU A N 1
ATOM 892 C CA . GLU A 1 117 ? 2.353 -9.437 3.285 1.00 93.25 117 GLU A CA 1
ATOM 893 C C . GLU A 1 117 ? 1.693 -10.039 4.527 1.00 93.25 117 GLU A C 1
ATOM 895 O O . GLU A 1 117 ? 0.711 -10.763 4.416 1.00 93.25 117 GLU A O 1
ATOM 900 N N . LYS A 1 118 ? 2.145 -9.639 5.722 1.00 93.56 118 LYS A N 1
ATOM 901 C CA . LYS A 1 118 ? 1.549 -10.099 6.987 1.00 93.56 118 LYS A CA 1
ATOM 902 C C . LYS A 1 118 ? 0.065 -9.753 7.086 1.00 93.56 118 LYS A C 1
ATOM 904 O O . LYS A 1 118 ? -0.734 -10.589 7.485 1.00 93.56 118 LYS A O 1
ATOM 909 N N . ILE A 1 119 ? -0.309 -8.529 6.709 1.00 91.75 119 ILE A N 1
ATOM 910 C CA . ILE A 1 119 ? -1.714 -8.105 6.696 1.00 91.75 119 ILE A CA 1
ATOM 911 C C . ILE A 1 119 ? -2.512 -8.926 5.676 1.00 91.75 119 ILE A C 1
ATOM 913 O O . ILE A 1 119 ? -3.652 -9.284 5.954 1.00 91.75 119 ILE A O 1
ATOM 917 N N . ALA A 1 120 ? -1.939 -9.240 4.511 1.00 91.50 120 ALA A N 1
ATOM 918 C CA . ALA A 1 120 ? -2.604 -10.080 3.518 1.00 91.50 120 ALA A CA 1
ATOM 919 C C . ALA A 1 120 ? -2.908 -11.484 4.056 1.00 91.50 120 ALA A C 1
ATOM 921 O O . ALA A 1 120 ? -4.009 -11.990 3.838 1.00 91.50 120 ALA A O 1
ATOM 922 N N . ASP A 1 121 ? -1.957 -12.074 4.781 1.00 91.56 121 ASP A N 1
ATOM 923 C CA . ASP A 1 121 ? -2.112 -13.389 5.407 1.00 91.56 121 ASP A CA 1
ATOM 924 C C . ASP A 1 121 ? -3.176 -13.371 6.514 1.00 91.56 121 ASP A C 1
ATOM 926 O O . ASP A 1 121 ? -3.963 -14.307 6.652 1.00 91.56 121 ASP A O 1
ATOM 930 N N . GLU A 1 122 ? -3.230 -12.293 7.296 1.00 89.31 122 GLU A N 1
ATOM 931 C CA . GLU A 1 122 ? -4.208 -12.127 8.373 1.00 89.31 122 GLU A CA 1
ATOM 932 C C . GLU A 1 122 ? -5.623 -11.835 7.859 1.00 89.31 122 GLU A C 1
ATOM 934 O O . GLU A 1 122 ? -6.604 -12.291 8.444 1.00 89.31 122 GLU A O 1
ATOM 939 N N . LEU A 1 123 ? -5.738 -11.086 6.763 1.00 84.19 123 LEU A N 1
ATOM 940 C CA . LEU A 1 123 ? -7.001 -10.645 6.166 1.00 84.19 123 LEU A CA 1
ATOM 941 C C . LEU A 1 123 ? -7.401 -11.498 4.955 1.00 84.19 123 LEU A C 1
ATOM 943 O O . LEU A 1 123 ? -8.005 -11.016 3.993 1.00 84.19 123 LEU A O 1
ATOM 947 N N . ILE A 1 124 ? -7.073 -12.790 4.993 1.00 77.88 124 ILE A N 1
ATOM 948 C CA . ILE A 1 124 ? -7.275 -13.697 3.859 1.00 77.88 124 ILE A CA 1
ATOM 949 C C . ILE A 1 124 ? -8.744 -13.775 3.412 1.00 77.88 124 ILE A C 1
ATOM 951 O O . ILE A 1 124 ? -9.028 -13.919 2.224 1.00 77.88 124 ILE A O 1
ATOM 955 N N . GLU A 1 125 ? -9.686 -13.620 4.348 1.00 72.88 125 GLU A N 1
ATOM 956 C CA . GLU A 1 125 ? -11.127 -13.672 4.076 1.00 72.88 125 GLU A CA 1
ATOM 957 C C . GLU A 1 125 ? -11.633 -12.460 3.289 1.00 72.88 125 GLU A C 1
ATOM 959 O O . GLU A 1 125 ? -12.564 -12.575 2.489 1.00 72.88 125 GLU A O 1
ATOM 964 N N . THR A 1 126 ? -11.029 -11.292 3.495 1.00 76.88 126 THR A N 1
ATOM 965 C CA . THR A 1 126 ? -11.465 -10.047 2.859 1.00 76.88 126 THR A CA 1
ATOM 966 C C . THR A 1 126 ? -10.715 -9.748 1.566 1.00 76.88 126 THR A C 1
ATOM 968 O O . THR A 1 126 ? -11.180 -8.929 0.771 1.00 76.88 126 THR A O 1
ATOM 971 N N . ASN A 1 127 ? -9.616 -10.469 1.318 1.00 84.75 127 ASN A N 1
ATOM 972 C CA . ASN A 1 127 ? -8.827 -10.463 0.092 1.00 84.75 127 ASN A CA 1
ATOM 973 C C . ASN A 1 127 ? -8.486 -9.046 -0.408 1.00 84.75 127 ASN A C 1
ATOM 975 O O . ASN A 1 127 ? -9.150 -8.471 -1.279 1.00 84.75 127 ASN A O 1
ATOM 979 N N . ILE A 1 128 ? -7.370 -8.515 0.089 1.00 90.62 128 ILE A N 1
ATOM 980 C CA . ILE A 1 128 ? -6.814 -7.214 -0.314 1.00 90.62 128 ILE A CA 1
ATOM 981 C C . ILE A 1 128 ? -6.090 -7.231 -1.680 1.00 90.62 128 ILE A C 1
ATOM 983 O O . ILE A 1 128 ? -5.399 -6.270 -2.024 1.00 90.62 128 ILE A O 1
ATOM 987 N N . ASP A 1 129 ? -6.237 -8.310 -2.458 1.00 93.56 129 ASP A N 1
ATOM 988 C CA . ASP A 1 129 ? -5.545 -8.588 -3.725 1.00 93.56 129 ASP A CA 1
ATOM 989 C C . ASP A 1 129 ? -4.016 -8.403 -3.643 1.00 93.56 129 ASP A C 1
ATOM 991 O O . ASP A 1 129 ? -3.388 -7.872 -4.568 1.00 93.56 129 ASP A O 1
ATOM 995 N N . TYR A 1 130 ? -3.414 -8.818 -2.523 1.00 94.94 130 TYR A N 1
ATOM 996 C CA . TYR A 1 130 ? -1.960 -8.849 -2.382 1.00 94.94 130 TYR A CA 1
ATOM 997 C C . TYR A 1 130 ? -1.362 -9.894 -3.325 1.00 94.94 130 TYR A C 1
ATOM 999 O O . TYR A 1 130 ? -1.817 -11.038 -3.366 1.00 94.94 130 TYR A O 1
ATOM 1007 N N . ARG A 1 131 ? -0.316 -9.524 -4.064 1.00 95.19 131 ARG A N 1
ATOM 1008 C CA . ARG A 1 131 ? 0.479 -10.473 -4.852 1.00 95.19 131 ARG A CA 1
ATOM 1009 C C . ARG A 1 131 ? 1.908 -9.996 -5.057 1.00 95.19 131 ARG A C 1
ATOM 1011 O O . ARG A 1 131 ? 2.135 -8.806 -5.276 1.00 95.19 131 ARG A O 1
ATOM 1018 N N . ARG A 1 132 ? 2.855 -10.934 -5.052 1.00 95.12 132 ARG A N 1
ATOM 1019 C CA . ARG A 1 132 ? 4.233 -10.695 -5.497 1.00 95.12 132 ARG A CA 1
ATOM 1020 C C . ARG A 1 132 ? 4.274 -10.522 -7.014 1.00 95.12 132 ARG A C 1
ATOM 1022 O O . ARG A 1 132 ? 3.451 -11.101 -7.722 1.00 95.12 132 ARG A O 1
ATOM 1029 N N . LEU A 1 133 ? 5.178 -9.677 -7.500 1.00 93.69 133 LEU A N 1
ATOM 1030 C CA . LEU A 1 133 ? 5.289 -9.339 -8.920 1.00 93.69 133 LEU A CA 1
ATOM 1031 C C . LEU A 1 133 ? 6.746 -9.161 -9.328 1.00 93.69 133 LEU A C 1
ATOM 1033 O O . LEU A 1 133 ? 7.580 -8.775 -8.519 1.00 93.69 133 LEU A O 1
ATOM 1037 N N . THR A 1 134 ? 7.025 -9.353 -10.612 1.00 91.06 134 THR A N 1
ATOM 1038 C CA . THR A 1 134 ? 8.241 -8.845 -11.252 1.00 91.06 134 THR A CA 1
ATOM 1039 C C . THR A 1 134 ? 7.977 -7.457 -11.843 1.00 91.06 134 THR A C 1
ATOM 1041 O O . THR A 1 134 ? 6.846 -7.119 -12.206 1.00 91.06 134 THR A O 1
ATOM 1044 N N . CYS A 1 135 ? 9.011 -6.621 -11.934 1.00 89.75 135 CYS A N 1
ATOM 1045 C CA . CYS A 1 135 ? 8.908 -5.276 -12.495 1.00 89.75 135 CYS A CA 1
ATOM 1046 C C . CYS A 1 135 ? 10.066 -5.006 -13.453 1.00 89.75 135 CYS A C 1
ATOM 1048 O O . CYS A 1 135 ? 11.228 -5.174 -13.087 1.00 89.75 135 CYS A O 1
ATOM 1050 N N . SER A 1 136 ? 9.747 -4.509 -14.648 1.00 89.00 136 SER A N 1
ATOM 1051 C CA . SER A 1 136 ? 10.728 -4.102 -15.655 1.00 89.00 136 SER A CA 1
ATOM 1052 C C . SER A 1 136 ? 10.429 -2.688 -16.141 1.00 89.00 136 SER A C 1
ATOM 1054 O O . SER A 1 136 ? 9.281 -2.351 -16.429 1.00 89.00 136 SER A O 1
ATOM 1056 N N . ALA A 1 137 ? 11.468 -1.865 -16.265 1.00 87.12 137 ALA A N 1
ATOM 1057 C CA . ALA A 1 137 ? 11.396 -0.569 -16.925 1.00 87.12 137 ALA A CA 1
ATOM 1058 C C . ALA A 1 137 ? 11.775 -0.734 -18.399 1.00 87.12 137 ALA A C 1
ATOM 1060 O O . ALA A 1 137 ? 12.786 -1.361 -18.715 1.00 87.12 137 ALA A O 1
ATOM 1061 N N . VAL A 1 138 ? 10.978 -0.167 -19.303 1.00 85.88 138 VAL A N 1
ATOM 1062 C CA . VAL A 1 138 ? 11.198 -0.247 -20.752 1.00 85.88 138 VAL A CA 1
ATOM 1063 C C . VAL A 1 138 ? 11.387 1.161 -21.299 1.00 85.88 138 VAL A C 1
ATOM 1065 O O . VAL A 1 138 ? 10.558 2.038 -21.067 1.00 85.88 138 VAL A O 1
ATOM 1068 N N . ALA A 1 139 ? 12.481 1.379 -22.024 1.00 83.88 139 ALA A N 1
ATOM 1069 C CA . ALA A 1 139 ? 12.745 2.630 -22.718 1.00 83.88 139 ALA A CA 1
ATOM 1070 C C . ALA A 1 139 ? 12.225 2.540 -24.159 1.00 83.88 139 ALA A C 1
ATOM 1072 O O . ALA A 1 139 ? 12.519 1.578 -24.876 1.00 83.88 139 ALA A O 1
ATOM 1073 N N . ILE A 1 140 ? 11.466 3.554 -24.574 1.00 83.25 140 ILE A N 1
ATOM 1074 C CA . ILE A 1 140 ? 10.830 3.641 -25.891 1.00 83.25 140 ILE A CA 1
ATOM 1075 C C . ILE A 1 140 ? 11.324 4.911 -26.586 1.00 83.25 140 ILE A C 1
ATOM 1077 O O . ILE A 1 140 ? 11.351 5.978 -25.977 1.00 83.25 140 ILE A O 1
ATOM 1081 N N . ASP A 1 141 ? 11.703 4.794 -27.857 1.00 80.75 141 ASP A N 1
ATOM 1082 C CA . ASP A 1 141 ? 12.049 5.934 -28.710 1.00 80.75 141 ASP A CA 1
ATOM 1083 C C . ASP A 1 141 ? 10.937 6.185 -29.736 1.00 80.75 141 ASP A C 1
ATOM 1085 O O . ASP A 1 141 ? 10.870 5.555 -30.792 1.00 80.75 141 ASP A O 1
ATOM 1089 N N . GLU A 1 142 ? 10.049 7.129 -29.429 1.00 76.00 142 GLU A N 1
ATOM 1090 C CA . GLU A 1 142 ? 8.875 7.442 -30.253 1.00 76.00 142 GLU A CA 1
ATOM 1091 C C . GLU A 1 142 ? 9.220 8.040 -31.627 1.00 76.00 142 GLU A C 1
ATOM 1093 O O . GLU A 1 142 ? 8.379 8.046 -32.529 1.00 76.00 142 GLU A O 1
ATOM 1098 N N . THR A 1 143 ? 10.455 8.513 -31.828 1.00 72.94 143 THR A N 1
ATOM 1099 C CA . THR A 1 143 ? 10.890 9.081 -33.115 1.00 72.94 143 THR A CA 1
ATOM 1100 C C . THR A 1 143 ? 11.165 8.003 -34.168 1.00 72.94 143 THR A C 1
ATOM 1102 O O . THR A 1 143 ? 11.172 8.276 -35.375 1.00 72.94 143 THR A O 1
ATOM 1105 N N . GLN A 1 144 ? 11.316 6.745 -33.739 1.00 62.88 144 GLN A N 1
ATOM 1106 C CA . GLN A 1 144 ? 11.521 5.603 -34.621 1.00 62.88 144 GLN A CA 1
ATOM 1107 C C . GLN A 1 144 ? 10.183 5.102 -35.185 1.00 62.88 144 GLN A C 1
ATOM 1109 O O . GLN A 1 144 ? 9.552 4.174 -34.692 1.00 62.88 144 GLN A O 1
ATOM 1114 N N . THR A 1 145 ? 9.762 5.709 -36.295 1.00 54.69 145 THR A N 1
ATOM 1115 C CA . THR A 1 145 ? 8.570 5.324 -37.082 1.00 54.69 145 THR A CA 1
ATOM 1116 C C . THR A 1 145 ? 8.793 4.118 -38.005 1.00 54.69 145 THR A C 1
ATOM 1118 O O . THR A 1 145 ? 7.872 3.667 -38.689 1.00 54.69 145 THR A O 1
ATOM 1121 N N . ARG A 1 146 ? 10.016 3.580 -38.067 1.00 51.62 146 ARG A N 1
ATOM 1122 C CA . ARG A 1 146 ? 10.383 2.477 -38.966 1.00 51.62 146 ARG A CA 1
ATOM 1123 C C . ARG A 1 146 ? 10.476 1.178 -38.184 1.00 51.62 146 ARG A C 1
ATOM 1125 O O . ARG A 1 146 ? 11.047 1.175 -37.104 1.00 51.62 146 ARG A O 1
ATOM 1132 N N . LYS A 1 147 ? 9.941 0.095 -38.768 1.00 52.03 147 LYS A N 1
ATOM 1133 C CA . LYS A 1 147 ? 10.037 -1.301 -38.301 1.00 52.03 147 LYS A CA 1
ATOM 1134 C C . LYS A 1 147 ? 11.391 -1.550 -37.623 1.00 52.03 147 LYS A C 1
ATOM 1136 O O . LYS A 1 147 ? 12.387 -1.775 -38.310 1.00 52.03 147 LYS A O 1
ATOM 1141 N N . VAL A 1 148 ? 11.423 -1.469 -36.295 1.00 53.88 148 VAL A N 1
ATOM 1142 C CA . VAL A 1 148 ? 12.627 -1.752 -35.519 1.00 53.88 148 VAL A CA 1
ATOM 1143 C C . VAL A 1 148 ? 12.906 -3.238 -35.702 1.00 53.88 148 VAL A C 1
ATOM 1145 O O . VAL A 1 148 ? 12.025 -4.072 -35.485 1.00 53.88 148 VAL A O 1
ATOM 1148 N N . GLN A 1 149 ? 14.108 -3.577 -36.173 1.00 54.69 149 GLN A N 1
ATOM 1149 C CA . GLN A 1 149 ? 14.589 -4.953 -36.102 1.00 54.69 149 GLN A CA 1
ATOM 1150 C C . GLN A 1 149 ? 14.523 -5.344 -34.629 1.00 54.69 149 GLN A C 1
ATOM 1152 O O . GLN A 1 149 ? 15.180 -4.698 -33.815 1.00 54.69 149 GLN A O 1
ATOM 1157 N N . LYS A 1 150 ? 13.667 -6.321 -34.297 1.00 54.84 150 LYS A N 1
ATOM 1158 C CA . LYS A 1 150 ? 13.406 -6.765 -32.924 1.00 54.84 150 LYS A CA 1
ATOM 1159 C C . LYS A 1 150 ? 14.745 -6.815 -32.170 1.00 54.84 150 LYS A C 1
ATOM 1161 O O . LYS A 1 150 ? 15.638 -7.526 -32.642 1.00 54.84 150 LYS A O 1
ATOM 1166 N N . PRO A 1 151 ? 14.926 -6.040 -31.080 1.00 55.69 151 PRO A N 1
ATOM 1167 C CA . PRO A 1 151 ? 16.145 -6.105 -30.288 1.00 55.69 151 PRO A CA 1
ATOM 1168 C C . PRO A 1 151 ? 16.475 -7.573 -29.989 1.00 55.69 151 PRO A C 1
ATOM 1170 O O . PRO A 1 151 ? 15.546 -8.371 -29.819 1.00 55.69 151 PRO A O 1
ATOM 1173 N N . PRO A 1 152 ? 17.762 -7.967 -29.957 1.00 58.31 152 PRO A N 1
ATOM 1174 C CA . PRO A 1 152 ? 18.134 -9.352 -29.683 1.00 58.31 152 PRO A CA 1
ATOM 1175 C C . PRO A 1 152 ? 17.425 -9.830 -28.410 1.00 58.31 152 PRO A C 1
ATOM 1177 O O . PRO A 1 152 ? 17.429 -9.114 -27.411 1.00 58.31 152 PRO A O 1
ATOM 1180 N N . SER A 1 153 ? 16.811 -11.016 -28.460 1.00 59.72 153 SER A N 1
ATOM 1181 C CA . SER A 1 153 ? 15.844 -11.531 -27.470 1.00 59.72 153 SER A CA 1
ATOM 1182 C C . SER A 1 153 ? 16.280 -11.403 -26.008 1.00 59.72 153 SER A C 1
ATOM 1184 O O . SER A 1 153 ? 15.449 -11.115 -25.158 1.00 59.72 153 SER A O 1
ATOM 1186 N N . LYS A 1 154 ? 17.584 -11.510 -25.719 1.00 60.75 154 LYS A N 1
ATOM 1187 C CA . LYS A 1 154 ? 18.147 -11.305 -24.371 1.00 60.75 154 LYS A CA 1
ATOM 1188 C C . LYS A 1 154 ? 17.899 -9.911 -23.779 1.00 60.75 154 LYS A C 1
ATOM 1190 O O . LYS A 1 154 ? 17.921 -9.761 -22.568 1.00 60.75 154 LYS A O 1
ATOM 1195 N N . LYS A 1 155 ? 17.705 -8.877 -24.605 1.00 58.44 155 LYS A N 1
ATOM 1196 C CA . LYS A 1 155 ? 17.411 -7.506 -24.145 1.00 58.44 155 LYS A CA 1
ATOM 1197 C C . LYS A 1 155 ? 15.931 -7.268 -23.841 1.00 58.44 155 LYS A C 1
ATOM 1199 O O . LYS A 1 155 ? 15.611 -6.163 -23.428 1.00 5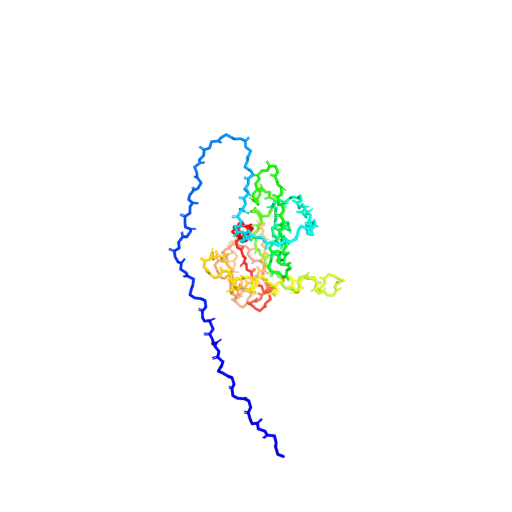8.44 155 LYS A O 1
ATOM 1204 N N . LEU A 1 156 ? 15.058 -8.242 -24.101 1.00 62.84 156 LEU A N 1
ATOM 1205 C CA . LEU A 1 156 ? 13.603 -8.135 -23.942 1.00 62.84 156 LEU A CA 1
ATOM 1206 C C . LEU A 1 156 ? 13.019 -9.302 -23.136 1.00 62.84 156 LEU A C 1
ATOM 1208 O O . LEU A 1 156 ? 11.815 -9.533 -23.204 1.00 62.84 156 LEU A O 1
ATOM 1212 N N . GLU A 1 157 ? 13.858 -10.049 -22.418 1.00 68.88 157 GLU A N 1
ATOM 1213 C CA . GLU A 1 157 ? 13.430 -11.208 -21.635 1.00 68.88 157 GLU A CA 1
ATOM 1214 C C . GLU A 1 157 ? 12.370 -10.775 -20.602 1.00 68.88 157 GLU A C 1
ATOM 1216 O O . GLU A 1 157 ? 12.632 -9.923 -19.752 1.00 68.88 157 GLU A O 1
ATOM 1221 N N . GLY A 1 158 ? 11.143 -11.291 -20.734 1.00 71.44 158 GLY A N 1
ATOM 1222 C CA . GLY A 1 158 ? 9.981 -10.936 -19.905 1.00 71.44 158 GLY A CA 1
ATOM 1223 C C . GLY A 1 158 ? 9.132 -9.747 -20.391 1.00 71.44 158 GLY A C 1
ATOM 1224 O O . GLY A 1 158 ? 8.102 -9.442 -19.786 1.00 71.44 158 GLY A O 1
ATOM 1225 N N . VAL A 1 159 ? 9.522 -9.067 -21.474 1.00 76.12 159 VAL A N 1
ATOM 1226 C CA . VAL A 1 159 ? 8.779 -7.943 -22.088 1.00 76.12 159 VAL A CA 1
ATOM 1227 C C . VAL A 1 159 ? 8.614 -8.112 -23.604 1.00 76.12 159 VAL A C 1
ATOM 1229 O O . VAL A 1 159 ? 8.461 -7.145 -24.347 1.00 76.12 159 VAL A O 1
ATOM 1232 N N . GLU A 1 160 ? 8.614 -9.351 -24.094 1.00 77.69 160 GLU A N 1
ATOM 1233 C CA . GLU A 1 160 ? 8.581 -9.688 -25.524 1.00 77.69 160 GLU A CA 1
ATOM 1234 C C . GLU A 1 160 ? 7.277 -9.288 -26.222 1.00 77.69 160 GLU A C 1
ATOM 1236 O O . GLU A 1 160 ? 7.235 -9.207 -27.453 1.00 77.69 160 GLU A O 1
ATOM 1241 N N . TRP A 1 161 ? 6.222 -9.070 -25.437 1.00 80.75 161 TRP A N 1
ATOM 1242 C CA . TRP A 1 161 ? 4.926 -8.574 -25.885 1.00 80.75 161 TRP A CA 1
ATOM 1243 C C . TRP A 1 161 ? 4.951 -7.077 -26.230 1.00 80.75 161 TRP A C 1
ATOM 1245 O O . TRP A 1 161 ? 4.031 -6.606 -26.896 1.00 80.75 161 TRP A O 1
ATOM 1255 N N . VAL A 1 162 ? 5.984 -6.329 -25.817 1.00 75.31 162 VAL A N 1
ATOM 1256 C CA . VAL A 1 162 ? 6.147 -4.912 -26.167 1.00 75.31 162 VAL A CA 1
ATOM 1257 C C . VAL A 1 162 ? 6.700 -4.815 -27.590 1.00 75.31 162 VAL A C 1
ATOM 1259 O O . VAL A 1 162 ? 7.873 -5.068 -27.858 1.00 75.31 162 VAL A O 1
ATOM 1262 N N . ASP A 1 163 ? 5.834 -4.452 -28.527 1.00 69.56 163 ASP A N 1
ATOM 1263 C CA . ASP A 1 163 ? 6.071 -4.524 -29.970 1.00 69.56 163 ASP A CA 1
ATOM 1264 C C . ASP A 1 163 ? 6.500 -3.190 -30.609 1.00 69.56 163 ASP A C 1
ATOM 1266 O O . ASP A 1 163 ? 6.780 -3.133 -31.810 1.00 69.56 163 ASP A O 1
ATOM 1270 N N . ARG A 1 164 ? 6.594 -2.106 -29.826 1.00 67.31 164 ARG A N 1
ATOM 1271 C CA . ARG A 1 164 ? 6.845 -0.748 -30.338 1.00 67.31 164 ARG A CA 1
ATOM 1272 C C . ARG A 1 164 ? 8.139 -0.148 -29.817 1.00 67.31 164 ARG A C 1
ATOM 1274 O O . ARG A 1 164 ? 8.280 0.074 -28.622 1.00 67.31 164 ARG A O 1
ATOM 1281 N N . ALA A 1 165 ? 9.029 0.177 -30.757 1.00 70.38 165 ALA A N 1
ATOM 1282 C CA . ALA A 1 165 ? 10.152 1.107 -30.605 1.00 70.38 165 ALA A CA 1
ATOM 1283 C C . ALA A 1 165 ? 10.983 0.964 -29.312 1.00 70.38 165 ALA A C 1
ATOM 1285 O O . ALA A 1 165 ? 11.512 1.947 -28.790 1.00 70.38 165 ALA A O 1
ATOM 1286 N N . VAL A 1 166 ? 11.101 -0.263 -28.795 1.00 74.12 166 VAL A N 1
ATOM 1287 C CA . VAL A 1 166 ? 11.850 -0.540 -27.571 1.00 74.12 166 VAL A CA 1
ATOM 1288 C C . VAL A 1 166 ? 13.337 -0.424 -27.860 1.00 74.12 166 VAL A C 1
ATOM 1290 O O . VAL A 1 166 ? 13.885 -1.163 -28.679 1.00 74.12 166 VAL A O 1
ATOM 1293 N N . VAL A 1 167 ? 13.993 0.486 -27.150 1.00 76.81 167 VAL A N 1
ATOM 1294 C CA . VAL A 1 167 ? 15.446 0.685 -27.213 1.00 76.81 167 VAL A CA 1
ATOM 1295 C C . VAL A 1 167 ? 16.184 -0.111 -26.132 1.00 76.81 167 VAL A C 1
ATOM 1297 O O . VAL A 1 167 ? 17.366 -0.423 -26.290 1.00 76.81 167 VAL A O 1
ATOM 1300 N N . GLY A 1 168 ? 15.480 -0.534 -25.079 1.00 75.69 168 GLY A N 1
ATOM 1301 C CA . GLY A 1 168 ? 15.979 -1.482 -24.086 1.00 75.69 168 GLY A CA 1
ATOM 1302 C C . GLY A 1 168 ? 15.007 -1.687 -22.929 1.00 75.69 168 GLY A C 1
ATOM 1303 O O . GLY A 1 168 ? 14.060 -0.919 -22.760 1.00 75.69 168 GLY A O 1
ATOM 1304 N N . SER A 1 169 ? 15.267 -2.707 -22.117 1.00 82.25 169 SER A N 1
ATOM 1305 C CA . SER A 1 169 ? 14.597 -2.903 -20.835 1.00 82.25 169 SER A CA 1
ATOM 1306 C C . SER A 1 169 ? 15.595 -3.208 -19.729 1.00 82.25 169 SER A C 1
ATOM 1308 O O . SER A 1 169 ? 16.666 -3.763 -19.976 1.00 82.25 169 SER A O 1
ATOM 1310 N N . VAL A 1 170 ? 15.220 -2.862 -18.504 1.00 84.25 170 VAL A N 1
ATOM 1311 C CA . VAL A 1 170 ? 15.971 -3.170 -17.288 1.00 84.25 170 VAL A CA 1
ATOM 1312 C C . VAL A 1 170 ? 15.016 -3.832 -16.305 1.00 84.25 170 VAL A C 1
ATOM 1314 O O . VAL A 1 170 ? 13.937 -3.298 -16.045 1.00 84.25 170 VAL A O 1
ATOM 1317 N N . SER A 1 171 ? 15.409 -4.991 -15.774 1.00 85.75 171 SER A N 1
ATOM 1318 C CA . SER A 1 171 ? 14.708 -5.602 -14.643 1.00 85.75 171 SER A CA 1
ATOM 1319 C C . SER A 1 171 ? 14.920 -4.722 -13.413 1.00 85.75 171 SER A C 1
ATOM 1321 O O . SER A 1 171 ? 16.057 -4.465 -13.021 1.00 85.75 171 SER A O 1
ATOM 1323 N N . MET A 1 172 ? 13.828 -4.207 -12.857 1.00 86.50 172 MET A N 1
ATOM 1324 C CA . MET A 1 172 ? 13.822 -3.291 -11.713 1.00 86.50 172 MET A CA 1
ATOM 1325 C C . MET A 1 172 ? 13.589 -4.022 -10.393 1.00 86.50 172 MET A C 1
ATOM 1327 O O . MET A 1 172 ? 14.010 -3.542 -9.340 1.00 86.50 172 MET A O 1
ATOM 1331 N N . ALA A 1 173 ? 12.845 -5.128 -10.438 1.00 88.38 173 ALA A N 1
ATOM 1332 C CA . ALA A 1 173 ? 12.423 -5.860 -9.258 1.00 88.38 173 ALA A CA 1
ATOM 1333 C C . ALA A 1 173 ? 11.963 -7.282 -9.622 1.00 88.38 173 ALA A C 1
ATOM 1335 O O . ALA A 1 173 ? 11.497 -7.531 -10.738 1.00 88.38 173 ALA A O 1
ATOM 1336 N N . ASP A 1 174 ? 12.041 -8.188 -8.658 1.00 90.75 174 ASP A N 1
ATOM 1337 C CA . ASP A 1 174 ? 11.528 -9.552 -8.725 1.00 90.75 174 ASP A CA 1
ATOM 1338 C C . ASP A 1 174 ? 10.506 -9.802 -7.601 1.00 90.75 174 ASP A C 1
ATOM 1340 O O . ASP A 1 174 ? 10.186 -8.917 -6.804 1.00 90.75 174 ASP A O 1
ATOM 1344 N N . GLU A 1 175 ? 9.989 -11.026 -7.520 1.00 92.12 175 GLU A N 1
ATOM 1345 C CA . GLU A 1 175 ? 8.953 -11.395 -6.550 1.00 92.12 175 GLU A CA 1
ATOM 1346 C C . GLU A 1 175 ? 9.409 -11.274 -5.084 1.00 92.12 175 GLU A C 1
ATOM 1348 O O . GLU A 1 175 ? 8.576 -11.183 -4.177 1.00 92.12 175 GLU A O 1
ATOM 1353 N N . THR A 1 176 ? 10.719 -11.214 -4.822 1.00 92.75 176 THR A N 1
ATOM 1354 C CA . THR A 1 176 ? 11.257 -11.068 -3.463 1.00 92.75 176 THR A CA 1
ATOM 1355 C C . THR A 1 176 ? 11.147 -9.631 -2.954 1.00 92.75 176 THR A C 1
ATOM 1357 O O . THR A 1 176 ? 10.919 -9.411 -1.762 1.00 92.75 176 THR A O 1
ATOM 1360 N N . ASN A 1 177 ? 11.239 -8.644 -3.850 1.00 92.62 177 ASN A N 1
ATOM 1361 C CA . ASN A 1 177 ? 11.351 -7.223 -3.509 1.00 92.62 177 ASN A CA 1
ATOM 1362 C C . ASN A 1 177 ? 10.250 -6.344 -4.130 1.00 92.62 177 ASN A C 1
ATOM 1364 O O . ASN A 1 177 ? 10.254 -5.127 -3.912 1.00 92.62 177 ASN A O 1
ATOM 1368 N N . CYS A 1 178 ? 9.288 -6.939 -4.839 1.00 95.12 178 CYS A N 1
ATOM 1369 C CA . CYS A 1 178 ? 8.139 -6.246 -5.403 1.00 95.12 178 CYS A CA 1
ATOM 1370 C C . CYS A 1 178 ? 6.816 -6.981 -5.166 1.00 95.12 178 CYS A C 1
ATOM 1372 O O . CYS A 1 178 ? 6.709 -8.207 -5.241 1.00 95.12 178 CYS A O 1
ATOM 1374 N N . ALA A 1 179 ? 5.784 -6.192 -4.876 1.00 96.50 179 ALA A N 1
ATOM 1375 C CA . ALA A 1 179 ? 4.425 -6.662 -4.685 1.00 96.50 179 ALA A CA 1
ATOM 1376 C C . ALA A 1 179 ? 3.409 -5.612 -5.150 1.00 96.50 179 ALA A C 1
ATOM 1378 O O . ALA A 1 179 ? 3.744 -4.459 -5.429 1.00 96.50 179 ALA A O 1
ATOM 1379 N N . GLN A 1 180 ? 2.143 -6.003 -5.216 1.00 95.81 180 GLN A N 1
ATOM 1380 C CA . GLN A 1 180 ? 1.021 -5.096 -5.396 1.00 95.81 180 GLN A CA 1
ATOM 1381 C C . GLN A 1 180 ? -0.114 -5.461 -4.447 1.00 95.81 180 GLN A C 1
ATOM 138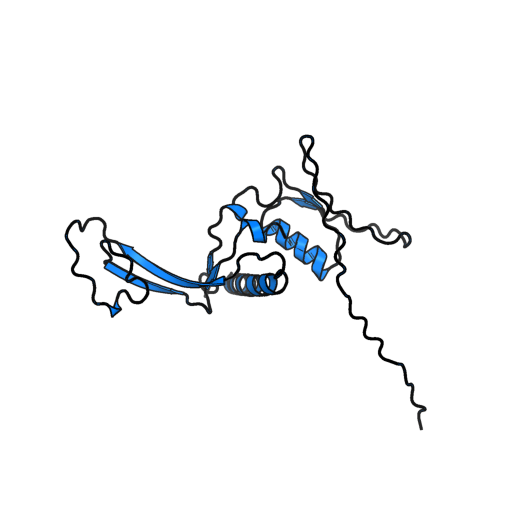3 O O . GLN A 1 180 ? -0.345 -6.634 -4.183 1.00 95.81 180 GLN A O 1
ATOM 1388 N N . VAL A 1 181 ? -0.839 -4.443 -3.992 1.00 95.25 181 VAL A N 1
ATOM 1389 C CA . VAL A 1 181 ? -2.104 -4.548 -3.251 1.00 95.25 181 VAL A CA 1
ATOM 1390 C C . VAL A 1 181 ? -3.193 -3.747 -3.948 1.00 95.25 181 VAL A C 1
ATOM 1392 O O . VAL A 1 181 ? -2.891 -2.801 -4.678 1.00 95.25 181 VAL A O 1
ATOM 1395 N N . HIS A 1 182 ? -4.463 -4.062 -3.692 1.00 94.75 182 HIS A N 1
ATOM 1396 C CA . HIS A 1 182 ? -5.568 -3.201 -4.102 1.00 94.75 182 HIS A CA 1
ATOM 1397 C C . HIS A 1 182 ? -5.756 -2.067 -3.080 1.00 94.75 182 HIS A C 1
ATOM 1399 O O . HIS A 1 182 ? -6.279 -2.299 -1.987 1.00 94.75 182 HIS A O 1
ATOM 1405 N N . PRO A 1 183 ? -5.443 -0.802 -3.416 1.00 93.12 183 PRO A N 1
ATOM 1406 C CA . PRO A 1 183 ? -5.305 0.239 -2.393 1.00 93.12 183 PRO A CA 1
ATOM 1407 C C . PRO A 1 183 ? -6.607 0.598 -1.686 1.00 93.12 183 PRO A C 1
ATOM 1409 O O . PRO A 1 183 ? -6.624 0.840 -0.483 1.00 93.12 183 PRO A O 1
ATOM 1412 N N . ARG A 1 184 ? -7.720 0.596 -2.428 1.00 92.69 184 ARG A N 1
ATOM 1413 C CA . ARG A 1 184 ? -9.048 0.800 -1.845 1.00 92.69 184 ARG A CA 1
ATOM 1414 C C . ARG A 1 184 ? -9.432 -0.317 -0.872 1.00 92.69 184 ARG A C 1
ATOM 1416 O O . ARG A 1 184 ? -9.740 -0.007 0.270 1.00 92.69 184 ARG A O 1
ATOM 1423 N N . LYS A 1 185 ? -9.362 -1.582 -1.309 1.00 92.38 185 LYS A N 1
ATOM 1424 C CA . LYS A 1 185 ? -9.683 -2.737 -0.466 1.00 92.38 185 LYS A CA 1
ATOM 1425 C C . LYS A 1 185 ? -8.847 -2.750 0.803 1.00 92.38 185 LYS A C 1
ATOM 1427 O O . LYS A 1 185 ? -9.411 -2.986 1.854 1.00 92.38 185 LYS A O 1
ATOM 1432 N N . LEU A 1 186 ? -7.553 -2.432 0.719 1.00 91.69 186 LEU A N 1
ATOM 1433 C CA . LEU A 1 186 ? -6.669 -2.359 1.885 1.00 91.69 186 LEU A CA 1
ATOM 1434 C C . LEU A 1 186 ? -7.141 -1.347 2.945 1.00 91.69 186 LEU A C 1
ATOM 1436 O O . LEU A 1 186 ? -6.927 -1.561 4.129 1.00 91.69 186 LEU A O 1
ATOM 1440 N N . CYS A 1 187 ? -7.777 -0.247 2.538 1.00 90.31 187 CYS A N 1
ATOM 1441 C CA . CYS A 1 187 ? -8.288 0.753 3.476 1.00 90.31 187 CYS A CA 1
ATOM 1442 C C . CYS A 1 187 ? -9.665 0.399 4.056 1.00 90.31 187 CYS A C 1
ATOM 1444 O O . CYS A 1 187 ? -10.051 0.968 5.068 1.00 90.31 187 CYS A O 1
ATOM 1446 N N . GLU A 1 188 ? -10.438 -0.454 3.383 1.00 87.25 188 GLU A N 1
ATOM 1447 C CA . GLU A 1 188 ? -11.818 -0.805 3.757 1.00 87.25 188 GLU A CA 1
ATOM 1448 C C . GLU A 1 188 ? -11.887 -1.971 4.766 1.00 87.25 188 GLU A C 1
ATOM 1450 O O . GLU A 1 188 ? -12.975 -2.496 5.001 1.00 87.25 188 GLU A O 1
ATOM 1455 N N . GLN A 1 189 ? -10.741 -2.360 5.335 1.00 76.81 189 GLN A N 1
ATOM 1456 C CA . GLN A 1 189 ? -10.583 -3.450 6.305 1.00 76.81 189 GLN A CA 1
ATOM 1457 C C . GLN A 1 189 ? -10.747 -2.989 7.750 1.00 76.81 189 GLN A C 1
ATOM 1459 O O . GLN A 1 189 ? -10.358 -1.835 8.048 1.00 76.81 189 GLN A O 1
#

Sequence (189 aa):
SKPQNNSPKTSLFATVSEQHRQYCTTSSKNICLEYHYKLPTTLNMVAMPKIVIAGGGIIGTSISYFLAKEHDTSVTLIDPKGIAPGASSKAGGFLARQWRDDTPLEPMHQLGFDLHEKIADELIETNIDYRRLTCSAVAIDETQTRKVQKPPSKKLEGVEWVDRAVVGSVSMADETNCAQVHPRKLCEQ

InterPro domains:
  IPR006076 FAD dependent oxidoreductase [PF01266] (50-187)
  IPR036188 FAD/NAD(P)-binding domain superfamily [G3DSA:3.50.50.60] (52-133)
  IPR036188 FAD/NAD(P)-binding domain superfamily [SSF51905] (48-165)

Secondary structure (DSSP, 8-state):
-PPP-------------S----PPPP-SS-----------S-S-------EEEE--SHHHHHHHHHHHHHH---EEEE-SS-SS-SHHHHS--EEESSTTTTSTTHHHHHHHHHHHHHHHHHTTTT----EE--EEEEEE-TT--S------GGGSTT-TT--S-EEEEEEEE-TTTEEE--HHHHHT-

Organism: NCBI:txid49249

Foldseek 3Di:
DDDDDDDDDDDDDDDPDDDDDDDDDDDDDDDQPPPDDDDDDDDDPPPAPAAEAEDQFLVRLVVCVCCCVVVVHDYRYDYRQHHRPDDQQVDQQKAFLPPQPPHPCNVVSNVVRVVVVVVCVVPVVLHQVKAFDWDKDWDADPVPPDQPPQPDVVQQPVNSVPRHRTPGMDGPDGRVGIMGTNRRSSSVD

Radius of gyration: 24.92 Å; chains: 1; bounding box: 52×49×87 Å